Protein AF-A0A354X5I5-F1 (afdb_monomer)

Foldseek 3Di:
DPPPPPPDDPVCVVVVVVPDPVVVVVVVVVVVVVVVVVVPDDPLNVVLVCLCVQLVDDDDSVLQSVLCVVPVAGLLLQSVLRSCPVQDDPVLVVLVVVLLVVLQDDPPDDDPVNVVVNVVSVVSLLVCLVPGVQQCLALPHSSLPCLVRCVVVCVQPVVAQKDWQPDPSLVVSCVSSVHPDRSLVVLSSCCSSVVVFWDKDDGGPHPPPDPVLASTIMIGTPVLCVFFVVSVVLVVVVVVVVVCVVVVNFWDQCLVRCPPVVTGNDDDDVSSVSVVVVVQVCCCSRPQWHDDPNITGHDDPPDPDPPDD

Nearest PDB structures (foldseek):
  6kdv-assembly2_C  TM=2.046E-01  e=8.730E+00  Thermus thermophilus HB8

pLDDT: mean 76.18, std 17.32, range [27.2, 95.19]

Sequence (309 aa):
MAICRPGFSFLSLRKIGIESAKQLEGFKKEMVDEIHRINTLKNEEILLENVIIEYEYNGDETIIISFLHKNGYIPMFLLLENRLNSILSSKDRNILRQWFEMKGVYENNLPEVSIQKEYLTRKKVEKIEESVLRSFFDLDSPFFSHKQDWEYYNYLLCKTDIITPESISLKNCLLKERSHLWPVFAIHALAVIFHSQLTLFGGIESSLPPNRTWRSAYLIHRELSESFLFQQFKNEFLKDVKQIKRNSATEIDLSKYLFRPSLCKKAGKHFSERVLKILGFIVKYEFGYEVKEGRYVPILTTNEPASSN

Secondary structure (DSSP, 8-state):
-----TT--GGGHHHHTTS-HHHHHHHHHHHHHHHHHHHH--HHHHHHHHHHHHH---S-HHHHHHHHHHHSS--HHHHHHHHHHHHS-HHHHHHHHHHHHHHTS-GGG--HHHHHHHHHHHHHHHHHIIIIIHHHTSTT-GGGS-GGGGHHHHHHHTTSSEE-TT-HHHHHHHHHTT----HHHHHHHHHHHTTTTEEEESSS--SS---TT-SS-EEEEHHHHHHB-HHHHHHHHHHHHHHHHHHT---B-THHHHT-TTTBS---HHHHHHHHHHHHHHHHHHH-EEEETTEEEE-----PPP---

Radius of gyration: 26.15 Å; Cα contacts (8 Å, |Δi|>4): 285; chains: 1; bounding box: 80×42×77 Å

Solvent-accessible surface area (backbone atoms only — not comparable to full-atom values): 18122 Å² total; per-residue (Å²): 132,80,83,65,68,92,75,87,44,84,72,50,63,72,54,53,83,72,59,52,72,66,58,58,53,49,49,53,48,54,51,52,53,50,54,50,48,63,76,65,57,50,73,68,55,52,51,48,53,48,46,34,65,66,51,61,55,82,71,71,63,68,58,56,54,55,44,27,76,75,70,75,49,64,57,58,60,36,49,49,37,55,40,50,59,73,75,43,52,76,67,55,50,52,51,50,50,53,51,60,57,49,60,72,52,76,79,90,76,69,55,74,75,53,52,58,53,49,52,57,49,47,55,50,45,52,50,47,27,64,72,50,45,18,63,61,57,30,77,83,20,70,77,54,65,64,55,74,64,47,49,68,53,49,69,67,53,69,77,46,70,57,47,42,66,81,33,65,69,59,50,51,51,34,56,74,54,69,29,85,55,57,48,63,59,55,52,48,52,50,34,47,66,37,50,90,54,30,39,70,43,42,65,73,70,34,88,60,83,88,56,85,82,46,68,51,42,38,39,29,38,32,77,53,58,76,31,31,42,62,72,57,47,52,58,51,50,55,51,50,52,58,51,28,71,75,66,75,56,64,72,46,64,67,70,66,54,65,74,32,74,93,32,29,79,65,87,50,72,73,58,51,54,54,50,52,55,48,51,51,53,48,42,29,68,67,70,44,29,41,79,54,98,82,27,38,29,72,63,79,76,90,72,75,77,77,80,81,124

Mean predicted aligned error: 12.07 Å

Structure (mmCIF, N/CA/C/O backbone):
data_AF-A0A354X5I5-F1
#
_entry.id   AF-A0A354X5I5-F1
#
loop_
_atom_site.group_PDB
_atom_site.id
_atom_site.type_symbol
_atom_site.label_atom_id
_atom_site.label_alt_id
_atom_site.label_comp_id
_atom_site.label_asym_id
_atom_site.label_entity_id
_atom_site.label_seq_id
_atom_site.pdbx_PDB_ins_code
_atom_site.Cartn_x
_atom_site.Cartn_y
_atom_site.Cartn_z
_atom_site.occupancy
_atom_site.B_iso_or_equiv
_atom_site.auth_seq_id
_atom_site.auth_comp_id
_atom_site.auth_asym_id
_atom_site.auth_atom_id
_atom_site.pdbx_PDB_model_num
ATOM 1 N N . MET A 1 1 ? -7.415 -17.812 24.370 1.00 27.98 1 MET A N 1
ATOM 2 C CA . MET A 1 1 ? -7.568 -17.884 25.838 1.00 27.98 1 MET A CA 1
ATOM 3 C C . MET A 1 1 ? -8.131 -16.561 26.310 1.00 27.98 1 MET A C 1
ATOM 5 O O . MET A 1 1 ? -7.379 -15.623 26.535 1.00 27.98 1 MET A O 1
ATOM 9 N N . ALA A 1 2 ? -9.457 -16.483 26.416 1.00 28.11 2 ALA A N 1
ATOM 10 C CA . ALA A 1 2 ? -10.063 -15.555 27.351 1.00 28.11 2 ALA A CA 1
ATOM 11 C C . ALA A 1 2 ? -9.591 -15.995 28.737 1.00 28.11 2 ALA A C 1
ATOM 13 O O . ALA A 1 2 ? -9.761 -17.160 29.106 1.00 28.11 2 ALA A O 1
ATOM 14 N N . ILE A 1 3 ? -8.972 -15.091 29.488 1.00 28.80 3 ILE A N 1
ATOM 15 C CA . ILE A 1 3 ? -8.892 -15.257 30.933 1.00 28.80 3 ILE A CA 1
ATOM 16 C C . ILE A 1 3 ? -10.321 -15.007 31.417 1.00 28.80 3 ILE A C 1
ATOM 18 O O . ILE A 1 3 ? -10.694 -13.909 31.819 1.00 28.80 3 ILE A O 1
ATOM 22 N N . CYS A 1 4 ? -11.159 -16.037 31.286 1.00 34.44 4 CYS A N 1
ATOM 23 C CA . CYS A 1 4 ? -12.342 -16.184 32.105 1.00 34.44 4 CYS A CA 1
ATOM 24 C C . CYS A 1 4 ? -11.865 -15.976 33.541 1.00 34.44 4 CYS A C 1
ATOM 26 O O . CYS A 1 4 ? -10.925 -16.650 33.971 1.00 34.44 4 CYS A O 1
ATOM 28 N N . ARG A 1 5 ? -12.470 -15.029 34.267 1.00 36.66 5 ARG A N 1
ATOM 29 C CA . ARG A 1 5 ? -12.280 -14.927 35.717 1.00 36.66 5 ARG A CA 1
ATOM 30 C C . ARG A 1 5 ? -12.316 -16.352 36.295 1.00 36.66 5 ARG A C 1
ATOM 32 O O . ARG A 1 5 ? -13.305 -17.052 36.046 1.00 36.66 5 ARG A O 1
ATOM 39 N N . PRO A 1 6 ? -11.278 -16.815 37.014 1.00 37.81 6 PRO A N 1
ATOM 40 C CA . PRO A 1 6 ? -11.330 -18.119 37.650 1.00 37.81 6 PRO A CA 1
ATOM 41 C C 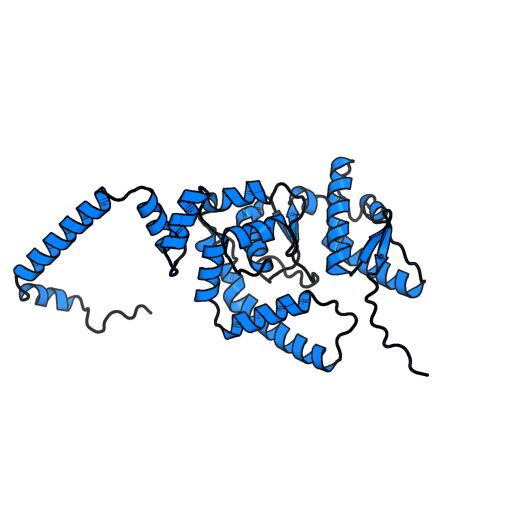. PRO A 1 6 ? -12.478 -18.078 38.660 1.00 37.81 6 PRO A C 1
ATOM 43 O O . PRO A 1 6 ? -12.422 -17.341 39.641 1.00 37.81 6 PRO A O 1
ATOM 46 N N . GLY A 1 7 ? -13.560 -18.802 38.364 1.00 43.19 7 GLY A N 1
ATOM 47 C CA . GLY A 1 7 ? -14.718 -18.910 39.253 1.00 43.19 7 GLY A CA 1
ATOM 48 C C . GLY A 1 7 ? -16.099 -18.770 38.613 1.00 43.19 7 GLY A C 1
ATOM 49 O O . GLY A 1 7 ? -17.080 -19.048 39.301 1.00 43.19 7 GLY A O 1
ATOM 50 N N . PHE A 1 8 ? -16.232 -18.399 37.332 1.00 45.47 8 PHE A N 1
ATOM 51 C CA . PHE A 1 8 ? -17.557 -18.429 36.698 1.00 45.47 8 PHE A CA 1
ATOM 52 C C . PHE A 1 8 ? -17.909 -19.859 36.259 1.00 45.47 8 PHE A C 1
ATOM 54 O O . PHE A 1 8 ? -17.477 -20.345 35.219 1.00 45.47 8 PHE A O 1
ATOM 61 N N . SER A 1 9 ? -18.666 -20.550 37.105 1.00 46.69 9 SER A N 1
ATOM 62 C CA . SER A 1 9 ? -19.275 -21.855 36.841 1.00 46.69 9 SER A CA 1
ATOM 63 C C . SER A 1 9 ? -20.779 -21.653 36.718 1.00 46.69 9 SER A C 1
ATOM 65 O O . SER A 1 9 ? -21.326 -20.875 37.480 1.00 46.69 9 SER A O 1
ATOM 67 N N . PHE A 1 10 ? -21.503 -22.383 35.867 1.00 44.12 10 PHE A N 1
ATOM 68 C CA . PHE A 1 10 ? -22.977 -22.351 35.913 1.00 44.12 10 PHE A CA 1
ATOM 69 C C . PHE A 1 10 ? -23.539 -22.760 37.298 1.00 44.12 10 PHE A C 1
ATOM 71 O O . PHE A 1 10 ? -24.677 -22.437 37.623 1.00 44.12 10 PHE A O 1
ATOM 78 N N . LEU A 1 11 ? -22.734 -23.391 38.168 1.00 44.19 11 LEU A N 1
ATOM 79 C CA . LEU A 1 11 ? -23.067 -23.612 39.582 1.00 44.19 11 LEU A CA 1
ATOM 80 C C . LEU A 1 11 ? -23.070 -22.320 40.429 1.00 44.19 11 LEU A C 1
ATOM 82 O O . LEU A 1 11 ? -23.670 -22.319 41.503 1.00 44.19 11 LEU A O 1
ATOM 86 N N . SER A 1 12 ? -22.458 -21.218 39.975 1.00 47.91 12 SER A N 1
ATOM 87 C CA . SER A 1 12 ? -22.530 -19.906 40.637 1.00 47.91 12 SER A CA 1
ATOM 88 C C . SER A 1 12 ? -23.887 -19.221 40.442 1.00 47.91 12 SER A C 1
ATOM 90 O O . SER A 1 12 ? -24.298 -18.476 41.326 1.00 47.91 12 SER A O 1
ATOM 92 N N . LEU A 1 13 ? -24.656 -19.560 39.395 1.00 47.12 13 LEU A N 1
ATOM 93 C CA . LEU A 1 13 ? -26.050 -19.109 39.225 1.00 47.12 13 LEU A CA 1
ATOM 94 C C . LEU A 1 13 ? -26.964 -19.587 40.364 1.00 47.12 13 LEU A C 1
ATOM 96 O O . LEU A 1 13 ? -27.893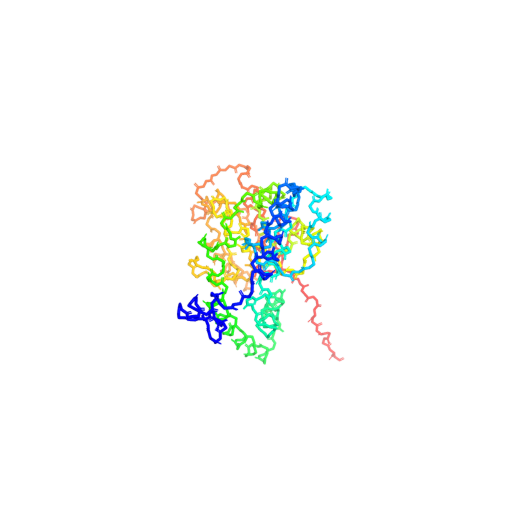 -18.880 40.741 1.00 47.12 13 LEU A O 1
ATOM 100 N N . ARG A 1 14 ? -26.669 -20.739 40.989 1.00 44.66 14 ARG A N 1
ATOM 101 C CA . ARG A 1 14 ? -27.388 -21.199 42.194 1.00 44.66 14 ARG A CA 1
ATOM 102 C C . ARG A 1 14 ? -27.093 -20.353 43.439 1.00 44.66 14 ARG A C 1
ATOM 104 O O . ARG A 1 14 ? -27.880 -20.402 44.378 1.00 44.66 14 ARG A O 1
ATOM 111 N N . LYS A 1 15 ? -25.998 -19.581 43.458 1.00 45.47 15 LYS A N 1
ATOM 112 C CA . LYS A 1 15 ? -25.648 -18.658 44.555 1.00 45.47 15 LYS A CA 1
ATOM 113 C C . LYS A 1 15 ? -26.153 -17.225 44.339 1.00 45.47 15 LYS A C 1
ATOM 115 O O . LYS A 1 15 ? -26.241 -16.487 45.311 1.00 45.47 15 LYS A O 1
ATOM 120 N N . ILE A 1 16 ? -26.569 -16.863 43.121 1.00 46.41 16 ILE A N 1
ATOM 121 C CA . ILE A 1 16 ? -27.182 -15.553 42.816 1.00 46.41 16 ILE A CA 1
ATOM 122 C C . ILE A 1 16 ? -28.519 -15.372 43.550 1.00 46.41 16 ILE A C 1
ATOM 124 O O . ILE A 1 16 ? -28.880 -14.258 43.903 1.00 46.41 16 ILE A O 1
ATOM 128 N N . GLY A 1 17 ? -29.211 -16.463 43.894 1.00 45.06 17 GLY A N 1
ATOM 129 C CA . GLY A 1 17 ? -30.419 -16.401 44.725 1.00 45.06 17 GLY A CA 1
ATOM 130 C C . GLY A 1 17 ? -30.198 -15.905 46.164 1.00 45.06 17 GLY A C 1
ATOM 131 O O . GLY A 1 17 ? -31.178 -15.701 46.874 1.00 45.06 17 GLY A O 1
ATOM 132 N N . ILE A 1 18 ? -28.945 -15.730 46.609 1.00 49.94 18 ILE A N 1
ATOM 133 C CA . ILE A 1 18 ? -28.592 -15.288 47.970 1.00 49.94 18 ILE A CA 1
ATOM 134 C C . ILE A 1 18 ? -28.021 -13.856 47.979 1.00 49.94 18 ILE A C 1
ATOM 136 O O . ILE A 1 18 ? -28.035 -13.204 49.023 1.00 49.94 18 ILE A O 1
ATOM 140 N N . GLU A 1 19 ? -27.587 -13.314 46.835 1.00 51.78 19 GLU A N 1
ATOM 141 C CA . GLU A 1 19 ? -27.127 -11.925 46.758 1.00 51.78 19 GLU A CA 1
ATOM 142 C C . GLU A 1 19 ? -28.289 -10.969 46.438 1.00 51.78 19 GLU A C 1
ATOM 144 O O . GLU A 1 19 ? -29.083 -11.153 45.522 1.00 51.78 19 GLU A O 1
ATOM 149 N N . SER A 1 20 ? -28.424 -9.982 47.323 1.00 63.94 20 SER A N 1
ATOM 150 C CA . SER A 1 20 ? -29.647 -9.249 47.661 1.00 63.94 20 SER A CA 1
ATOM 151 C C . SER A 1 20 ? -30.414 -8.625 46.489 1.00 63.94 20 SER A C 1
ATOM 153 O O . SER A 1 20 ? -29.817 -8.092 45.558 1.00 63.94 20 SER A O 1
ATOM 155 N N . ALA A 1 21 ? -31.741 -8.528 46.632 1.00 61.16 21 ALA A N 1
ATOM 156 C CA . ALA A 1 21 ? -32.637 -7.768 45.750 1.00 61.16 21 ALA A CA 1
ATOM 157 C C . ALA A 1 21 ? -32.114 -6.362 45.377 1.00 61.16 21 ALA A C 1
ATOM 159 O O . ALA A 1 21 ? -32.370 -5.891 44.277 1.00 61.16 21 ALA A O 1
ATOM 160 N N . LYS A 1 22 ? -31.311 -5.732 46.248 1.00 66.44 22 LYS A N 1
ATOM 161 C CA . LYS A 1 22 ? -30.643 -4.447 45.990 1.00 66.44 22 LYS A CA 1
ATOM 162 C C . LYS A 1 22 ? -29.628 -4.487 44.844 1.00 66.44 22 LYS A C 1
ATOM 164 O O . LYS A 1 22 ? -29.511 -3.507 44.122 1.00 66.44 22 LYS A O 1
ATOM 169 N N . GLN A 1 23 ? -28.894 -5.584 44.666 1.00 62.31 23 GLN A N 1
ATOM 170 C CA . GLN A 1 23 ? -27.970 -5.734 43.536 1.00 62.31 23 GLN A CA 1
ATOM 171 C C . GLN A 1 23 ? -28.733 -5.932 42.222 1.00 62.31 23 GLN A C 1
ATOM 173 O O . GLN A 1 23 ? -28.365 -5.354 41.207 1.00 62.31 23 GLN A O 1
ATOM 178 N N . LEU A 1 24 ? -29.839 -6.680 42.260 1.00 68.62 24 LEU A N 1
ATOM 179 C CA . LEU A 1 24 ? -30.757 -6.843 41.127 1.00 68.62 24 LEU A CA 1
ATOM 180 C C . LEU A 1 24 ? -31.436 -5.521 40.739 1.00 68.62 24 LEU A C 1
ATOM 182 O O . LEU A 1 24 ? -31.571 -5.212 39.558 1.00 68.62 24 LEU A O 1
ATOM 186 N N . GLU A 1 25 ? -31.834 -4.723 41.726 1.00 72.75 25 GLU A N 1
ATOM 187 C CA . GLU A 1 25 ? -32.420 -3.399 41.521 1.00 72.75 25 GLU A CA 1
ATOM 188 C C . GLU A 1 25 ? -31.387 -2.384 41.006 1.00 72.75 25 GLU A C 1
ATOM 190 O O . GLU A 1 25 ? -31.691 -1.610 40.099 1.00 72.75 25 GLU A O 1
ATOM 195 N N . GLY A 1 26 ? -30.147 -2.449 41.506 1.00 79.94 26 GLY A N 1
ATOM 196 C CA . GLY A 1 26 ? -29.013 -1.685 40.981 1.00 79.94 26 GLY A CA 1
ATOM 197 C C . GLY A 1 26 ? -28.714 -2.021 39.520 1.00 79.94 26 GLY A C 1
ATOM 198 O O . GLY A 1 26 ? -28.683 -1.124 38.684 1.00 79.94 26 GLY A O 1
ATOM 199 N N . PHE A 1 27 ? -28.617 -3.310 39.189 1.00 75.31 27 PHE A N 1
ATOM 200 C CA . PHE A 1 27 ? -28.403 -3.772 37.817 1.00 75.31 27 PHE A CA 1
ATOM 201 C C . PHE A 1 27 ? -29.546 -3.366 36.877 1.00 75.31 27 PHE A C 1
ATOM 203 O O . PHE A 1 27 ? -29.310 -2.910 35.761 1.00 75.31 27 PHE A O 1
ATOM 210 N N . LYS A 1 28 ? -30.805 -3.468 37.332 1.00 81.50 28 LYS A N 1
ATOM 211 C CA . LYS A 1 28 ? -31.964 -2.990 36.564 1.00 81.50 28 LYS A CA 1
ATOM 212 C C . LYS A 1 28 ? -31.839 -1.500 36.243 1.00 81.50 28 LYS A C 1
ATOM 214 O O . LYS A 1 28 ? -32.173 -1.098 35.132 1.00 81.50 28 LYS A O 1
ATOM 219 N N . LYS A 1 29 ? -31.385 -0.689 37.200 1.00 86.12 29 LYS A N 1
ATOM 220 C CA . LYS A 1 29 ? -31.195 0.748 36.998 1.00 86.12 29 LYS A CA 1
ATOM 221 C C . LYS A 1 29 ? -30.069 1.032 36.002 1.00 86.12 29 LYS A C 1
ATOM 223 O O . LYS A 1 29 ? -30.306 1.774 35.060 1.00 86.12 29 LYS A O 1
ATOM 228 N N . GLU A 1 30 ? -28.921 0.370 36.145 1.00 82.00 30 GLU A N 1
ATOM 229 C CA . GLU A 1 30 ? -27.812 0.467 35.183 1.00 82.00 30 GLU A CA 1
ATOM 230 C C . GLU A 1 30 ? -28.258 0.099 33.761 1.00 82.00 30 GLU A C 1
ATOM 232 O O . GLU A 1 30 ? -27.953 0.821 32.818 1.00 82.00 30 GLU A O 1
ATOM 237 N N . MET A 1 31 ? -29.053 -0.965 33.596 1.00 80.62 31 MET A N 1
ATOM 238 C CA . MET A 1 31 ? -29.600 -1.326 32.284 1.00 80.62 31 MET A CA 1
ATOM 239 C C . MET A 1 31 ? -30.552 -0.268 31.716 1.00 80.62 31 MET A C 1
ATOM 241 O O . MET A 1 31 ? -30.523 -0.016 30.516 1.00 80.62 31 MET A O 1
ATOM 245 N N . VAL A 1 32 ? -31.419 0.332 32.539 1.00 87.25 32 VAL A N 1
ATOM 246 C CA . VAL A 1 32 ? -32.338 1.391 32.085 1.00 87.25 32 VAL A CA 1
ATOM 247 C C . VAL A 1 32 ? -31.562 2.636 31.664 1.00 87.25 32 VAL A C 1
ATOM 249 O O . VAL A 1 32 ? -31.856 3.198 30.609 1.00 87.25 32 VAL A O 1
ATOM 252 N N . ASP A 1 33 ? -30.567 3.032 32.456 1.00 83.12 33 ASP A N 1
ATOM 253 C CA . ASP A 1 33 ? -29.710 4.181 32.167 1.00 83.12 33 ASP A CA 1
ATOM 254 C C . ASP A 1 33 ? -28.910 3.943 30.873 1.00 83.12 33 ASP A C 1
ATOM 256 O O . ASP A 1 33 ? -28.851 4.822 30.014 1.00 83.12 33 ASP A O 1
ATOM 260 N N . GLU A 1 34 ? -28.394 2.728 30.668 1.00 76.94 34 GLU A N 1
ATOM 261 C CA . GLU A 1 34 ? -27.656 2.357 29.457 1.00 76.94 34 GLU A CA 1
ATOM 262 C C . GLU A 1 34 ? -28.558 2.282 28.215 1.00 76.94 34 GLU A C 1
ATOM 264 O O . GLU A 1 34 ? -28.196 2.781 27.151 1.00 76.94 34 GLU A O 1
ATOM 269 N N . ILE A 1 35 ? -29.776 1.740 28.334 1.00 81.00 35 ILE A N 1
ATOM 270 C CA . ILE A 1 35 ? -30.767 1.757 27.243 1.00 81.00 35 ILE A CA 1
ATOM 271 C C . ILE A 1 35 ? -31.143 3.196 26.882 1.00 81.00 35 ILE A C 1
ATOM 273 O O . ILE A 1 35 ? -31.286 3.521 25.701 1.00 81.00 35 ILE A O 1
ATOM 277 N N . HIS A 1 36 ? -31.316 4.069 27.878 1.00 81.06 36 HIS A N 1
ATOM 278 C CA . HIS A 1 36 ? -31.585 5.479 27.624 1.00 81.06 36 HIS A CA 1
ATOM 279 C C . HIS A 1 36 ? -30.402 6.140 26.911 1.00 81.06 36 HIS A C 1
ATOM 281 O O . HIS A 1 36 ? -30.619 6.784 25.887 1.00 81.06 36 HIS A O 1
ATOM 287 N N . ARG A 1 37 ? -29.166 5.894 27.374 1.00 79.12 37 ARG A N 1
ATOM 288 C CA . ARG A 1 37 ? -27.933 6.359 26.723 1.00 79.12 37 ARG A CA 1
ATOM 289 C C . ARG A 1 37 ? -27.905 5.948 25.254 1.00 79.12 37 ARG A C 1
ATOM 291 O O . ARG A 1 37 ? -27.835 6.830 24.403 1.00 79.12 37 ARG A O 1
ATOM 298 N N . ILE A 1 38 ? -28.055 4.653 24.961 1.00 76.56 38 ILE A N 1
ATOM 299 C CA . ILE A 1 38 ? -28.046 4.097 23.597 1.00 76.56 38 ILE A CA 1
ATOM 300 C C . ILE A 1 38 ? -29.100 4.772 22.710 1.00 76.56 38 ILE A C 1
ATOM 302 O O . ILE A 1 38 ? -28.793 5.173 21.591 1.00 76.56 38 ILE A O 1
ATOM 306 N N . ASN A 1 39 ? -30.321 4.966 23.218 1.00 77.31 39 ASN A N 1
ATOM 307 C CA . ASN A 1 39 ? -31.400 5.625 22.471 1.00 77.31 39 ASN A CA 1
ATOM 308 C C . ASN A 1 39 ? -31.156 7.123 22.216 1.00 77.31 39 ASN A C 1
ATOM 310 O O . ASN A 1 39 ? -31.836 7.716 21.379 1.00 77.31 39 ASN A O 1
ATOM 314 N N . THR A 1 40 ? -30.227 7.739 22.945 1.00 80.06 40 THR A N 1
ATOM 315 C CA . THR A 1 40 ? -29.864 9.158 22.810 1.00 80.06 40 THR A CA 1
ATOM 316 C C . THR A 1 40 ? -28.528 9.387 22.106 1.00 80.06 40 THR A C 1
ATOM 318 O O . THR A 1 40 ? -28.160 10.547 21.908 1.00 80.06 40 THR A O 1
ATOM 321 N N . LEU A 1 41 ? -27.816 8.320 21.718 1.00 76.31 41 LEU A N 1
ATOM 322 C CA . LEU A 1 41 ? -26.533 8.436 21.027 1.00 76.31 41 LEU A CA 1
ATOM 323 C C . LEU A 1 41 ? -26.703 9.183 19.708 1.00 76.31 41 LEU A C 1
ATOM 325 O O . LEU A 1 41 ? -27.590 8.895 18.898 1.00 76.31 41 LEU A O 1
ATOM 329 N N . LYS A 1 42 ? -25.807 10.133 19.468 1.00 80.00 42 LYS A N 1
ATOM 330 C CA . LYS A 1 42 ? -25.701 10.794 18.171 1.00 80.00 42 LYS A CA 1
ATOM 331 C C . LYS A 1 42 ? -25.081 9.829 17.167 1.00 80.00 42 LYS A C 1
ATOM 333 O O . LYS A 1 42 ? -24.250 8.996 17.518 1.00 80.00 42 LYS A O 1
ATOM 338 N N . ASN A 1 43 ? -25.404 10.008 15.888 1.00 75.56 43 ASN A N 1
ATOM 339 C CA . ASN A 1 43 ? -24.810 9.222 14.799 1.00 75.56 43 ASN A CA 1
ATOM 340 C C . ASN A 1 43 ? -23.269 9.220 14.829 1.00 75.56 43 ASN A C 1
ATOM 342 O O . ASN A 1 43 ? -22.648 8.241 14.438 1.00 75.56 43 ASN A O 1
ATOM 346 N N . GLU A 1 44 ? -22.658 10.305 15.304 1.00 70.94 44 GLU A N 1
ATOM 347 C CA . GLU A 1 44 ? -21.203 10.457 15.437 1.00 70.94 44 GLU A CA 1
ATOM 348 C C . GLU A 1 44 ? -20.621 9.568 16.546 1.00 70.94 44 GLU A C 1
ATOM 350 O O . GLU A 1 44 ? -19.549 8.997 16.373 1.00 70.94 44 GLU A O 1
ATOM 355 N N . GLU A 1 45 ? -21.343 9.409 17.657 1.00 73.81 45 GLU A N 1
ATOM 356 C CA . GLU A 1 45 ? -20.957 8.523 18.760 1.00 73.81 45 GLU A CA 1
ATOM 357 C C . GLU A 1 45 ? -21.146 7.058 18.357 1.00 73.81 45 GLU A C 1
ATOM 359 O O . GLU A 1 45 ? -20.283 6.233 18.630 1.00 73.81 45 GLU A O 1
ATOM 364 N N . ILE A 1 46 ? -22.215 6.748 17.615 1.00 78.56 46 ILE A N 1
ATOM 365 C CA . ILE A 1 46 ? -22.419 5.421 17.013 1.00 78.56 46 ILE A CA 1
ATOM 366 C C . ILE A 1 46 ? -21.283 5.096 16.035 1.00 78.56 46 ILE A C 1
ATOM 368 O O . ILE A 1 46 ? -20.760 3.985 16.037 1.00 78.56 46 ILE A O 1
ATOM 372 N N . LEU A 1 47 ? -20.870 6.064 15.211 1.00 77.50 47 LEU A N 1
ATOM 373 C CA . LEU A 1 47 ? -19.772 5.864 14.271 1.00 77.50 47 LEU A CA 1
ATOM 374 C C . LEU A 1 47 ? -18.431 5.669 14.990 1.00 77.50 47 LEU A C 1
ATOM 376 O O . LEU A 1 47 ? -17.636 4.837 14.562 1.00 77.50 47 LEU A O 1
ATOM 380 N N . LEU A 1 48 ? -18.184 6.385 16.090 1.00 80.12 48 LEU A N 1
ATOM 381 C CA . LEU A 1 48 ? -16.999 6.163 16.919 1.00 80.12 48 LEU A CA 1
ATOM 382 C C . LEU A 1 48 ? -17.002 4.766 17.558 1.00 80.12 48 LEU A C 1
ATOM 384 O O . LEU A 1 48 ? -15.984 4.081 17.498 1.00 80.12 48 LEU A O 1
ATOM 388 N N . GLU A 1 49 ? -18.124 4.337 18.136 1.00 77.88 49 GLU A N 1
ATOM 389 C CA . GLU A 1 49 ? -18.271 2.994 18.718 1.00 77.88 49 GLU A CA 1
ATOM 390 C C . GLU A 1 49 ? -17.999 1.913 17.661 1.00 77.88 49 GLU A C 1
ATOM 392 O O . GLU A 1 49 ? -17.233 0.981 17.907 1.00 77.88 49 GLU A O 1
ATOM 397 N N . ASN A 1 50 ? -18.519 2.087 16.440 1.00 81.62 50 ASN A N 1
ATOM 398 C CA . ASN A 1 50 ? -18.199 1.200 15.320 1.00 81.62 50 ASN A CA 1
ATOM 399 C C . ASN A 1 50 ? -16.700 1.215 15.001 1.00 81.62 50 ASN A C 1
ATOM 401 O O . ASN A 1 50 ? -16.111 0.153 14.844 1.00 81.62 50 ASN A O 1
ATOM 405 N N . VAL A 1 51 ? -16.047 2.382 14.979 1.00 84.19 51 VAL A N 1
ATOM 406 C CA . VAL A 1 51 ? -14.597 2.467 14.741 1.00 84.19 51 VAL A CA 1
ATOM 407 C C . VAL A 1 51 ? -13.795 1.715 15.811 1.00 84.19 51 VAL A C 1
ATOM 409 O O . VAL A 1 51 ? -12.838 1.011 15.483 1.00 84.19 51 VAL A O 1
ATOM 412 N N . ILE A 1 52 ? -14.175 1.844 17.084 1.00 82.75 52 ILE A N 1
ATOM 413 C CA . ILE A 1 52 ? -13.520 1.156 18.204 1.00 82.75 52 ILE A CA 1
ATOM 414 C C . ILE A 1 52 ? -13.686 -0.358 18.071 1.00 82.75 52 ILE A C 1
ATOM 416 O O . ILE A 1 52 ? -12.711 -1.095 18.214 1.00 82.75 52 ILE A O 1
ATOM 420 N N . ILE A 1 53 ? -14.900 -0.821 17.773 1.00 82.81 53 ILE A N 1
ATOM 421 C CA . ILE A 1 53 ? -15.225 -2.247 17.695 1.00 82.81 53 ILE A CA 1
ATOM 422 C C . ILE A 1 53 ? -14.628 -2.886 16.435 1.00 82.81 53 ILE A C 1
ATOM 424 O O . ILE A 1 53 ? -13.955 -3.911 16.531 1.00 82.81 53 ILE A O 1
ATOM 428 N N . GLU A 1 54 ? -14.858 -2.298 15.262 1.00 85.19 54 GLU A N 1
ATOM 429 C CA . GLU A 1 54 ? -14.508 -2.885 13.960 1.00 85.19 54 GLU A CA 1
ATOM 430 C C . GLU A 1 54 ? -13.000 -2.842 13.688 1.00 85.19 54 GLU A C 1
ATOM 432 O O . GLU A 1 54 ? -12.440 -3.787 13.127 1.00 85.19 54 GLU A O 1
ATOM 437 N N . TYR A 1 55 ? -12.317 -1.778 14.123 1.00 87.19 55 TYR A N 1
ATOM 438 C CA . TYR A 1 55 ? -10.880 -1.605 13.886 1.00 87.19 55 TYR A CA 1
ATOM 439 C C . TYR A 1 55 ? -10.015 -1.849 15.124 1.00 87.19 55 TYR A C 1
ATOM 441 O O . TYR A 1 55 ? -8.791 -1.705 15.048 1.00 87.19 55 TYR A O 1
ATOM 449 N N . GLU A 1 56 ? -10.628 -2.248 16.244 1.00 86.06 56 GLU A N 1
ATOM 450 C CA . GLU A 1 56 ? -9.973 -2.447 17.543 1.00 86.06 56 GLU A CA 1
ATOM 451 C C . GLU A 1 56 ? -9.135 -1.224 17.965 1.00 86.06 56 GLU A C 1
ATOM 453 O O . GLU A 1 56 ? -8.014 -1.353 18.469 1.00 86.06 56 GLU A O 1
ATOM 458 N N . TYR A 1 57 ? -9.663 -0.020 17.713 1.00 87.12 57 TYR A N 1
ATOM 459 C CA . TYR A 1 57 ? -8.966 1.226 18.016 1.00 87.12 57 TYR A CA 1
ATOM 460 C C . TYR A 1 57 ? -8.873 1.440 19.528 1.00 87.12 57 TYR A C 1
ATOM 462 O O . TYR A 1 57 ? -9.877 1.444 20.232 1.00 87.12 57 TYR A O 1
ATOM 470 N N . ASN A 1 58 ? -7.654 1.653 20.024 1.00 84.06 58 ASN A N 1
ATOM 471 C CA . ASN A 1 58 ? -7.378 1.870 21.451 1.00 84.06 58 ASN A CA 1
ATOM 472 C C . ASN A 1 58 ? -6.636 3.187 21.738 1.00 84.06 58 ASN A C 1
ATOM 474 O O . ASN A 1 58 ? -6.013 3.339 22.791 1.00 84.06 58 ASN A O 1
ATOM 478 N N . GLY A 1 59 ? -6.632 4.101 20.766 1.00 84.06 59 GLY A N 1
ATOM 479 C CA . GLY A 1 59 ? -6.021 5.420 20.896 1.00 84.06 59 GLY A CA 1
ATOM 480 C C . GLY A 1 59 ?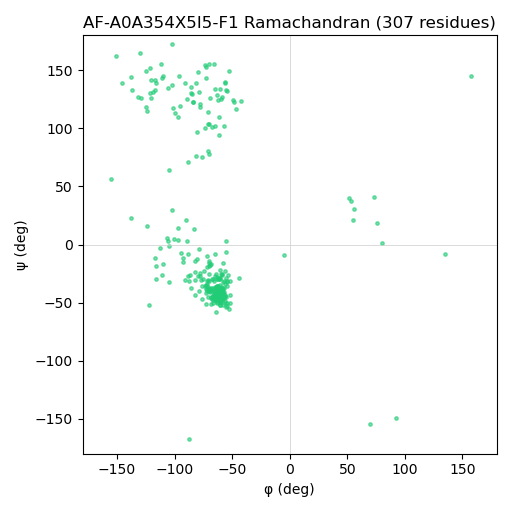 -6.974 6.459 21.485 1.00 84.06 59 GLY A C 1
ATOM 481 O O . GLY A 1 59 ? -8.046 6.145 21.989 1.00 84.06 59 GLY A O 1
ATOM 482 N N . ASP A 1 60 ? -6.581 7.728 21.392 1.00 85.81 60 ASP A N 1
ATOM 483 C CA . ASP A 1 60 ? -7.423 8.848 21.813 1.00 85.81 60 ASP A CA 1
ATOM 484 C C . ASP A 1 60 ? -8.600 9.030 20.838 1.00 85.81 60 ASP A C 1
ATOM 486 O O . ASP A 1 60 ? -8.417 9.359 19.661 1.00 85.81 60 ASP A O 1
ATOM 490 N N . GLU A 1 61 ? -9.813 8.789 21.328 1.00 84.88 61 GLU A N 1
ATOM 491 C CA . GLU A 1 61 ? -11.076 8.892 20.590 1.00 84.88 61 GLU A CA 1
ATOM 492 C C . GLU A 1 61 ? -11.365 10.320 20.110 1.00 84.88 61 GLU A C 1
ATOM 494 O O . GLU A 1 61 ? -11.949 10.524 19.040 1.00 84.88 61 GLU A O 1
ATOM 499 N N . THR A 1 62 ? -10.890 11.333 20.845 1.00 85.25 62 THR A N 1
ATOM 500 C CA . THR A 1 62 ? -11.108 12.741 20.488 1.00 85.25 62 THR A CA 1
ATOM 501 C C . THR A 1 62 ? -10.417 13.104 19.173 1.00 85.25 62 THR A C 1
ATOM 503 O O . THR A 1 62 ? -10.894 13.969 18.430 1.00 85.25 62 THR A O 1
ATOM 506 N N . ILE A 1 63 ? -9.330 12.404 18.826 1.00 87.69 63 ILE A N 1
ATOM 507 C CA . ILE A 1 63 ? -8.636 12.561 17.545 1.00 87.69 63 ILE A CA 1
ATOM 508 C C . ILE A 1 63 ? -9.531 12.087 16.398 1.00 87.69 63 ILE A C 1
ATOM 510 O O . ILE A 1 63 ? -9.648 12.794 15.398 1.00 87.69 63 ILE A O 1
ATOM 514 N N . ILE A 1 64 ? -10.197 10.940 16.549 1.00 88.56 64 ILE A N 1
ATOM 515 C CA . ILE A 1 64 ? -11.083 10.381 15.520 1.00 88.56 64 ILE A CA 1
ATOM 516 C C . ILE A 1 64 ? -12.302 11.281 15.324 1.00 88.56 64 ILE A C 1
ATOM 518 O O . ILE A 1 64 ? -12.568 11.698 14.197 1.00 88.56 64 ILE A O 1
ATOM 522 N N . ILE A 1 65 ? -12.985 11.654 16.412 1.00 84.31 65 ILE A N 1
ATOM 523 C CA . ILE A 1 65 ? -14.160 12.538 16.362 1.00 84.31 65 ILE A CA 1
ATOM 524 C C . ILE A 1 65 ? -13.796 13.877 15.711 1.00 84.31 65 ILE A C 1
ATOM 526 O O . ILE A 1 65 ? -14.438 14.310 14.751 1.00 84.31 65 ILE A O 1
ATOM 530 N N . SER A 1 66 ? -12.738 14.539 16.192 1.00 88.62 66 SER A N 1
ATOM 531 C CA . SER A 1 66 ? -12.338 15.848 15.661 1.00 88.62 66 SER A CA 1
ATOM 532 C C . SER A 1 66 ? -11.918 15.778 14.192 1.00 88.62 66 SER A C 1
ATOM 534 O O . SER A 1 66 ? -12.208 16.697 13.418 1.00 88.62 66 SER A O 1
ATOM 536 N N . PHE A 1 67 ? -11.273 14.684 13.780 1.00 91.44 67 PHE A N 1
ATOM 537 C CA . PHE A 1 67 ? -10.922 14.456 12.388 1.00 91.44 67 PHE A CA 1
ATOM 538 C C . PHE A 1 67 ? -12.163 14.255 11.517 1.00 91.44 67 PHE A C 1
ATOM 540 O O . PHE A 1 67 ? -12.265 14.898 10.468 1.00 91.44 67 PHE A O 1
ATOM 547 N N . LEU A 1 68 ? -13.097 13.411 11.959 1.00 87.25 68 LEU A N 1
ATOM 548 C CA . LEU A 1 68 ? -14.335 13.108 11.250 1.00 87.25 68 LEU A CA 1
ATOM 549 C C . LEU A 1 68 ? -15.169 14.375 11.040 1.00 87.25 68 LEU A C 1
ATOM 551 O O . LEU A 1 68 ? -15.529 14.671 9.904 1.00 87.25 68 LEU A O 1
ATOM 555 N N . HIS A 1 69 ? -15.390 15.181 12.084 1.00 85.94 69 HIS A N 1
ATOM 556 C CA . HIS A 1 69 ? -16.127 16.446 11.961 1.00 85.94 69 HIS A CA 1
ATOM 557 C C . HIS A 1 69 ? -15.476 17.416 10.976 1.00 85.94 69 HIS A C 1
ATOM 559 O O . HIS A 1 69 ? -16.160 18.109 10.225 1.00 85.94 69 HIS A O 1
ATOM 565 N N . LYS A 1 70 ? -14.142 17.495 10.986 1.00 90.69 70 LYS A N 1
ATOM 566 C CA . LYS A 1 70 ? -13.411 18.441 10.143 1.00 90.69 70 LYS A CA 1
ATOM 567 C C . LYS A 1 70 ? -13.348 18.001 8.681 1.00 90.69 70 LYS A C 1
ATOM 569 O O . LYS A 1 70 ? -13.314 18.853 7.796 1.00 90.69 70 LYS A O 1
ATOM 574 N N . ASN A 1 71 ? -13.242 16.699 8.429 1.00 89.56 71 ASN A N 1
ATOM 575 C CA . ASN A 1 71 ? -12.872 16.177 7.114 1.00 89.56 71 ASN A CA 1
ATOM 576 C C . ASN A 1 71 ? -13.966 15.348 6.436 1.00 89.56 71 ASN A C 1
ATOM 578 O O . ASN A 1 71 ? -13.894 15.178 5.221 1.00 89.56 71 ASN A O 1
ATOM 582 N N . GLY A 1 72 ? -14.954 14.858 7.185 1.00 86.94 72 GLY A N 1
ATOM 583 C CA . GLY A 1 72 ? -16.089 14.094 6.669 1.00 86.94 72 GLY A CA 1
ATOM 584 C C . GLY A 1 72 ? -15.780 12.643 6.287 1.00 86.94 72 GLY A C 1
ATOM 585 O O . GLY A 1 72 ? -16.535 12.070 5.511 1.00 86.94 72 GLY A O 1
ATOM 586 N N . TYR A 1 73 ? -14.680 12.058 6.773 1.00 89.62 73 TYR A N 1
ATOM 587 C CA . TYR A 1 73 ? -14.336 10.644 6.557 1.00 89.62 73 TYR A CA 1
ATOM 588 C C . TYR A 1 73 ? -13.502 10.074 7.714 1.00 89.62 73 TYR A C 1
ATOM 590 O O . TYR A 1 73 ? -12.919 10.830 8.498 1.00 89.62 73 TYR A O 1
ATOM 598 N N . ILE A 1 74 ? -13.443 8.742 7.801 1.00 90.88 74 ILE A N 1
ATOM 599 C CA . ILE A 1 74 ? -12.713 7.998 8.836 1.00 90.88 74 ILE A CA 1
ATOM 600 C C . ILE A 1 74 ? -11.208 7.966 8.497 1.00 90.88 74 ILE A C 1
ATOM 602 O O . ILE A 1 74 ? -10.855 7.642 7.363 1.00 90.88 74 ILE A O 1
ATOM 606 N N . PRO A 1 75 ? -10.297 8.291 9.437 1.00 93.75 75 PRO A N 1
ATOM 607 C CA . PRO A 1 75 ? -8.854 8.318 9.183 1.00 93.75 75 PRO A CA 1
ATOM 608 C C . PRO A 1 75 ? -8.257 6.897 9.145 1.00 93.75 75 PRO A C 1
ATOM 610 O O . PRO A 1 75 ? -7.610 6.440 10.090 1.00 93.75 75 PRO A O 1
ATOM 613 N N . MET A 1 76 ? -8.489 6.173 8.050 1.00 94.75 76 MET A N 1
ATOM 614 C CA . MET A 1 76 ? -8.138 4.757 7.919 1.00 94.75 76 MET A CA 1
ATOM 615 C C . MET A 1 76 ? -6.638 4.466 8.027 1.00 94.75 76 MET A C 1
ATOM 617 O O . MET A 1 76 ? -6.271 3.392 8.507 1.00 94.75 76 MET A O 1
ATOM 621 N N . PHE A 1 77 ? -5.747 5.387 7.638 1.00 95.19 77 PHE A N 1
ATOM 622 C CA . PHE A 1 77 ? -4.308 5.167 7.814 1.00 95.19 77 PHE A CA 1
ATOM 623 C C . PHE A 1 77 ? -3.883 5.291 9.276 1.00 95.19 77 PHE A C 1
ATOM 625 O O . PHE A 1 77 ? -3.022 4.528 9.717 1.00 95.19 77 PHE A O 1
ATOM 632 N N . LEU A 1 78 ? -4.512 6.187 10.043 1.00 94.75 78 LEU A N 1
ATOM 633 C CA . LEU A 1 78 ? -4.300 6.263 11.490 1.00 94.75 78 LEU A CA 1
ATOM 634 C C . LEU A 1 78 ? -4.788 4.986 12.192 1.00 94.75 78 LEU A C 1
ATOM 636 O O . LEU A 1 78 ? -4.082 4.437 13.040 1.00 94.75 78 LEU A O 1
ATOM 640 N N . LEU A 1 79 ? -5.968 4.485 11.816 1.00 94.69 79 LEU A N 1
ATOM 641 C CA . LEU A 1 79 ? -6.505 3.233 12.362 1.00 94.69 79 LEU A CA 1
ATOM 642 C C . LEU A 1 79 ? -5.611 2.037 12.010 1.00 94.69 79 LEU A C 1
ATOM 644 O O . LEU A 1 79 ? -5.309 1.205 12.865 1.00 94.69 79 LEU A O 1
ATOM 648 N N . LEU A 1 80 ? -5.107 1.997 10.777 1.00 94.31 80 LEU A N 1
ATOM 649 C CA . LEU A 1 80 ? -4.166 0.980 10.315 1.00 94.31 80 LEU A CA 1
ATOM 650 C C . LEU A 1 80 ? -2.855 1.014 11.105 1.00 94.31 80 LEU A C 1
ATOM 652 O O . LEU A 1 80 ? -2.342 -0.031 11.498 1.00 94.31 80 LEU A O 1
ATOM 656 N N . GLU A 1 81 ? -2.313 2.202 11.364 1.00 93.25 81 GLU A N 1
ATOM 657 C CA . GLU A 1 81 ? -1.127 2.367 12.202 1.00 93.25 81 GLU A CA 1
ATOM 658 C C . GLU A 1 81 ? -1.359 1.850 13.623 1.00 93.25 81 GLU A C 1
ATOM 660 O O . GLU A 1 81 ? -0.535 1.096 14.144 1.00 93.25 81 GLU A O 1
ATOM 665 N N . ASN A 1 82 ? -2.484 2.218 14.242 1.00 92.44 82 ASN A N 1
ATOM 666 C CA . ASN A 1 82 ? -2.845 1.751 15.577 1.00 92.44 82 ASN A CA 1
ATOM 667 C C . ASN A 1 82 ? -2.944 0.216 15.618 1.00 92.44 82 ASN A C 1
ATOM 669 O O . ASN A 1 82 ? -2.359 -0.427 16.495 1.00 92.44 82 ASN A O 1
ATOM 673 N N . ARG A 1 83 ? -3.578 -0.380 14.603 1.00 91.44 83 ARG A N 1
ATOM 674 C CA . ARG A 1 83 ? -3.707 -1.831 14.480 1.00 91.44 83 ARG A CA 1
ATOM 675 C C . ARG A 1 83 ? -2.363 -2.529 14.274 1.00 91.44 83 ARG A C 1
ATOM 677 O O . ARG A 1 83 ? -2.064 -3.508 14.951 1.00 91.44 83 ARG A O 1
ATOM 684 N N . LEU A 1 84 ? -1.504 -2.009 13.402 1.00 90.19 84 LEU A N 1
ATOM 685 C CA . LEU A 1 84 ? -0.153 -2.547 13.213 1.00 90.19 84 LEU A CA 1
ATOM 686 C C . LEU A 1 84 ? 0.690 -2.427 14.492 1.00 90.19 84 LEU A C 1
ATOM 688 O O . LEU A 1 84 ? 1.475 -3.323 14.809 1.00 90.19 84 LEU A O 1
ATOM 692 N N . ASN A 1 85 ? 0.504 -1.353 15.262 1.00 90.06 85 ASN A N 1
ATOM 693 C CA . ASN A 1 85 ? 1.187 -1.147 16.536 1.00 90.06 85 ASN A CA 1
ATOM 694 C C . ASN A 1 85 ? 0.716 -2.098 17.649 1.00 90.06 85 ASN A C 1
ATOM 696 O O . ASN A 1 85 ? 1.502 -2.367 18.563 1.00 90.06 85 ASN A O 1
ATOM 700 N N . SER A 1 86 ? -0.514 -2.615 17.585 1.00 88.50 86 SER A N 1
ATOM 701 C CA . SER A 1 86 ? -1.004 -3.607 18.549 1.00 88.50 86 SER A CA 1
ATOM 702 C C . SER A 1 86 ? -0.560 -5.034 18.216 1.00 88.50 86 SER A C 1
ATOM 704 O O . SER A 1 86 ? -0.316 -5.813 19.136 1.00 88.50 86 SER A O 1
ATOM 706 N N . ILE A 1 87 ? -0.378 -5.371 16.932 1.00 89.38 87 ILE A N 1
ATOM 707 C CA . ILE A 1 87 ? 0.029 -6.727 16.517 1.00 89.38 87 ILE A CA 1
ATOM 708 C C . ILE A 1 87 ? 1.551 -6.914 16.405 1.00 89.38 87 ILE A C 1
ATOM 710 O O . ILE A 1 87 ? 2.051 -8.017 16.621 1.00 89.38 87 ILE A O 1
ATOM 714 N N . LEU A 1 88 ? 2.310 -5.864 16.070 1.00 88.06 88 LEU A N 1
ATOM 715 C CA . LEU A 1 88 ? 3.771 -5.935 15.972 1.00 88.06 88 LEU A CA 1
ATOM 716 C C . LEU A 1 88 ? 4.420 -5.573 17.303 1.00 88.06 88 LEU A C 1
ATOM 718 O O . LEU A 1 88 ? 4.063 -4.577 17.926 1.00 88.06 88 LEU A O 1
ATOM 722 N N . SER A 1 89 ? 5.465 -6.299 17.702 1.00 88.19 89 SER A N 1
ATOM 723 C CA . SER A 1 89 ? 6.280 -5.873 18.841 1.00 88.19 89 SER A CA 1
ATOM 724 C C . SER A 1 89 ? 7.102 -4.621 18.499 1.00 88.19 89 SER A C 1
ATOM 726 O O . SER A 1 89 ? 7.470 -4.390 17.344 1.00 88.19 89 SER A O 1
ATOM 728 N N . SER A 1 90 ? 7.492 -3.830 19.507 1.00 84.88 90 SER A N 1
ATOM 729 C CA . SER A 1 90 ? 8.396 -2.680 19.310 1.00 84.88 90 SER A CA 1
ATOM 730 C C . SER A 1 90 ? 9.709 -3.066 18.616 1.00 84.88 90 SER A C 1
ATOM 732 O O . SER A 1 90 ? 10.280 -2.275 17.866 1.00 84.88 90 SER A O 1
ATOM 734 N N . LYS A 1 91 ? 10.193 -4.294 18.847 1.00 83.94 91 LYS A N 1
ATOM 735 C CA . LYS A 1 91 ? 11.403 -4.824 18.213 1.00 83.94 91 LYS A CA 1
ATOM 736 C C . LYS A 1 91 ? 11.180 -5.103 16.729 1.00 83.94 91 LYS A C 1
ATOM 738 O O . LYS A 1 91 ? 12.018 -4.707 15.922 1.00 83.94 91 LYS A O 1
ATOM 743 N N . ASP A 1 92 ? 10.065 -5.735 16.379 1.00 85.44 92 ASP A N 1
ATOM 744 C CA . ASP A 1 92 ? 9.731 -6.050 14.987 1.00 85.44 92 ASP A CA 1
ATOM 745 C C . ASP A 1 92 ? 9.495 -4.774 14.184 1.00 85.44 92 ASP A C 1
ATOM 747 O O . ASP A 1 92 ? 10.027 -4.635 13.086 1.00 85.44 92 ASP A O 1
ATOM 751 N N . ARG A 1 93 ? 8.823 -3.779 14.778 1.00 82.62 93 ARG A N 1
ATOM 752 C CA . ARG A 1 93 ? 8.704 -2.440 14.187 1.00 82.62 93 ARG A CA 1
ATOM 753 C C . ARG A 1 93 ? 10.070 -1.821 13.903 1.00 82.62 93 ARG A C 1
ATOM 755 O O . ARG A 1 93 ? 10.310 -1.361 12.796 1.00 82.62 93 ARG A O 1
ATOM 762 N N . ASN A 1 94 ? 11.000 -1.845 14.857 1.00 79.06 94 ASN A N 1
ATOM 763 C CA . ASN A 1 94 ? 12.340 -1.294 14.628 1.00 79.06 94 ASN A CA 1
ATOM 764 C C . ASN A 1 94 ? 13.103 -2.025 13.508 1.00 79.06 94 ASN A C 1
ATOM 766 O O . ASN A 1 94 ? 13.807 -1.373 12.740 1.00 79.06 94 ASN A O 1
ATOM 770 N N . ILE A 1 95 ? 12.955 -3.350 13.402 1.00 80.25 95 ILE A N 1
ATOM 771 C CA . ILE A 1 95 ? 13.553 -4.152 12.322 1.00 80.25 95 ILE A CA 1
ATOM 772 C C . ILE A 1 95 ? 12.962 -3.753 10.965 1.00 80.25 95 ILE A C 1
ATOM 774 O O . ILE A 1 95 ? 13.709 -3.497 10.023 1.00 80.25 95 ILE A O 1
ATOM 778 N N . LEU A 1 96 ? 11.635 -3.659 10.877 1.00 78.56 96 LEU A N 1
ATOM 779 C CA . LEU A 1 96 ? 10.932 -3.252 9.661 1.00 78.56 96 LEU A CA 1
ATOM 780 C C . LEU A 1 96 ? 11.296 -1.820 9.253 1.00 78.56 96 LEU A C 1
ATOM 782 O O . LEU A 1 96 ? 11.568 -1.573 8.081 1.00 78.56 96 LEU A O 1
ATOM 786 N N . ARG A 1 97 ? 11.392 -0.896 10.216 1.00 75.50 97 ARG A N 1
ATOM 787 C CA . ARG A 1 97 ? 11.844 0.479 9.972 1.00 75.50 97 ARG A CA 1
ATOM 788 C C . ARG A 1 97 ? 13.216 0.500 9.309 1.00 75.50 97 ARG A C 1
ATOM 790 O O . ARG A 1 97 ? 13.364 1.077 8.240 1.00 75.50 97 ARG A O 1
ATOM 797 N N . GLN A 1 98 ? 14.190 -0.176 9.922 1.00 71.56 98 GLN A N 1
ATOM 798 C CA . GLN A 1 98 ? 15.554 -0.253 9.395 1.00 71.56 98 GLN A CA 1
ATOM 799 C C . GLN A 1 98 ? 15.573 -0.850 7.989 1.00 71.56 98 GLN A C 1
ATOM 801 O O . GLN A 1 98 ? 1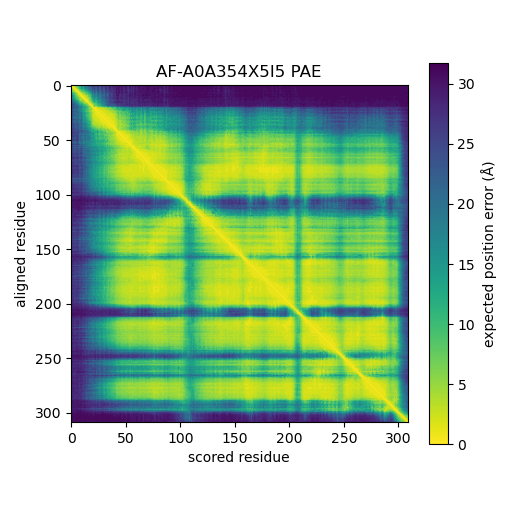6.270 -0.344 7.119 1.00 71.56 98 GLN A O 1
ATOM 806 N N . TRP A 1 99 ? 14.787 -1.898 7.744 1.00 73.62 99 TRP A N 1
ATOM 807 C CA . TRP A 1 99 ? 14.694 -2.524 6.429 1.00 73.62 99 TRP A CA 1
ATOM 808 C C . TRP A 1 99 ? 14.167 -1.578 5.348 1.00 73.62 99 TRP A C 1
ATOM 810 O O . TRP A 1 99 ? 14.772 -1.467 4.282 1.00 73.62 99 TRP A O 1
ATOM 820 N N . PHE A 1 100 ? 13.063 -0.877 5.614 1.00 68.81 100 PHE A N 1
ATOM 821 C CA . PHE A 1 100 ? 12.480 0.043 4.637 1.00 68.81 100 PHE A CA 1
ATOM 822 C C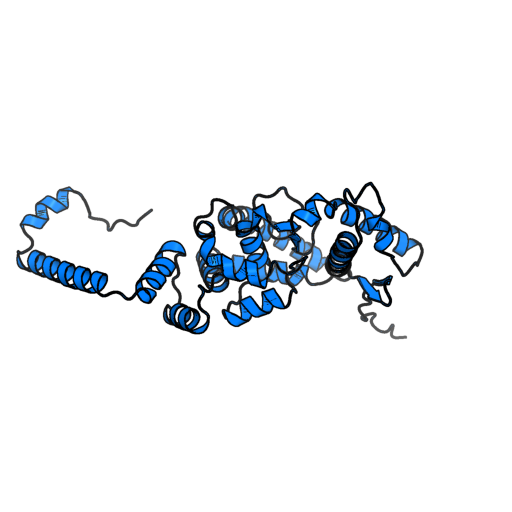 . PHE A 1 100 ? 13.319 1.313 4.447 1.00 68.81 100 PHE A C 1
ATOM 824 O O . PHE A 1 100 ? 13.382 1.824 3.332 1.00 68.81 100 PHE A O 1
ATOM 831 N N . GLU A 1 101 ? 14.019 1.779 5.485 1.00 65.75 101 GLU A N 1
ATOM 832 C CA . GLU A 1 101 ? 15.018 2.850 5.371 1.00 65.75 101 GLU A CA 1
ATOM 833 C C . GLU A 1 101 ? 16.221 2.404 4.522 1.00 65.75 101 GLU A C 1
ATOM 835 O O . GLU A 1 101 ? 16.644 3.134 3.627 1.00 65.75 101 GLU A O 1
ATOM 840 N N . MET A 1 102 ? 16.734 1.185 4.738 1.00 60.72 102 MET A N 1
ATOM 841 C CA . MET A 1 102 ? 17.854 0.621 3.972 1.00 60.72 102 MET A CA 1
ATOM 842 C C . MET A 1 102 ? 17.504 0.393 2.501 1.00 60.72 102 MET A C 1
ATOM 844 O O . MET A 1 102 ? 18.310 0.721 1.636 1.00 60.72 102 MET A O 1
ATOM 848 N N . LYS A 1 103 ? 16.293 -0.090 2.191 1.00 57.69 103 LYS A N 1
ATOM 849 C CA . LYS A 1 103 ? 15.821 -0.252 0.804 1.00 57.69 103 LYS A CA 1
ATOM 850 C C . LYS A 1 103 ? 15.774 1.063 0.012 1.00 57.69 103 LYS A C 1
ATOM 852 O O . LYS A 1 103 ? 15.812 1.022 -1.215 1.00 57.69 103 LYS A O 1
ATOM 857 N N . GLY A 1 104 ? 15.702 2.211 0.691 1.00 46.72 104 GLY A N 1
ATOM 858 C CA . GLY A 1 104 ? 15.775 3.537 0.070 1.00 46.72 104 GLY A CA 1
ATOM 859 C C . GLY A 1 104 ? 17.197 4.011 -0.257 1.00 46.72 104 GLY A C 1
ATOM 860 O O . GLY A 1 104 ? 17.355 4.989 -0.988 1.00 46.72 104 GLY A O 1
ATOM 861 N N . VAL A 1 105 ? 18.236 3.342 0.256 1.00 43.88 105 VAL A N 1
ATOM 862 C CA . VAL A 1 105 ? 19.642 3.709 0.045 1.00 43.88 105 VAL A CA 1
ATOM 863 C C . VAL A 1 105 ? 20.233 2.817 -1.046 1.00 43.88 105 VAL A C 1
ATOM 865 O O . VAL A 1 105 ? 20.375 1.610 -0.887 1.00 43.88 105 VAL A O 1
ATOM 868 N N . TYR A 1 106 ? 20.559 3.429 -2.185 1.00 46.16 106 TYR A N 1
ATOM 869 C CA . TYR A 1 106 ? 21.102 2.769 -3.372 1.00 46.16 106 TYR A CA 1
ATOM 870 C C . TYR A 1 106 ? 22.278 1.822 -3.050 1.00 46.16 106 TYR A C 1
ATOM 872 O O . TYR A 1 106 ? 23.318 2.249 -2.554 1.00 46.16 106 TYR A O 1
ATOM 880 N N . GLU A 1 107 ? 22.130 0.549 -3.431 1.00 39.91 107 GLU A N 1
ATOM 881 C CA . GLU A 1 107 ? 23.071 -0.577 -3.239 1.00 39.91 107 GLU A CA 1
ATOM 882 C C . GLU A 1 107 ? 24.497 -0.368 -3.788 1.00 39.91 107 GLU A C 1
ATOM 884 O O . GLU A 1 107 ? 25.361 -1.212 -3.573 1.00 39.91 107 GLU A O 1
ATOM 889 N N . ASN A 1 108 ? 24.792 0.720 -4.504 1.00 42.31 108 ASN A N 1
ATOM 890 C CA . ASN A 1 108 ? 26.082 0.842 -5.185 1.00 42.31 108 ASN A CA 1
ATOM 891 C C . ASN A 1 108 ? 27.281 1.074 -4.241 1.00 42.31 108 ASN A C 1
ATOM 893 O O . ASN A 1 108 ? 28.398 0.961 -4.725 1.00 42.31 108 ASN A O 1
ATOM 897 N N . ASN A 1 109 ? 27.085 1.342 -2.938 1.00 41.22 109 ASN A N 1
ATOM 898 C CA . ASN A 1 109 ? 28.170 1.715 -2.008 1.00 41.22 109 ASN A CA 1
ATOM 899 C C . ASN A 1 109 ? 28.105 1.063 -0.603 1.00 41.22 109 ASN A C 1
ATOM 901 O O . ASN A 1 109 ? 28.652 1.620 0.351 1.00 41.22 109 ASN A O 1
ATOM 905 N N . LEU A 1 110 ? 27.438 -0.082 -0.410 1.00 42.53 110 LEU A N 1
ATOM 906 C CA . LEU A 1 110 ? 27.404 -0.718 0.920 1.00 42.53 110 LEU A CA 1
ATOM 907 C C . LEU A 1 110 ? 28.661 -1.588 1.165 1.00 42.53 110 LEU A C 1
ATOM 909 O O . LEU A 1 110 ? 28.908 -2.512 0.392 1.00 42.53 110 LEU A O 1
ATOM 913 N N . PRO A 1 111 ? 29.459 -1.342 2.228 1.00 45.47 111 PRO A N 1
ATOM 914 C CA . PRO A 1 111 ? 30.614 -2.183 2.562 1.00 45.47 111 PRO A CA 1
ATOM 915 C C . PRO A 1 111 ? 30.190 -3.606 2.973 1.00 45.47 111 PRO A C 1
ATOM 917 O O . PRO A 1 111 ? 29.088 -3.807 3.477 1.00 45.47 111 PRO A O 1
ATOM 920 N N . GLU A 1 112 ? 31.069 -4.604 2.826 1.00 46.72 112 GLU A N 1
ATOM 921 C CA . GLU A 1 112 ? 30.756 -6.036 3.050 1.00 46.72 112 GLU A CA 1
ATOM 922 C C . GLU A 1 112 ? 30.153 -6.359 4.433 1.00 46.72 112 GLU A C 1
ATOM 924 O O . GLU A 1 112 ? 29.288 -7.229 4.562 1.00 46.72 112 GLU A O 1
ATOM 929 N N . VAL A 1 113 ? 30.541 -5.621 5.479 1.00 40.91 113 VAL A N 1
ATOM 930 C CA . VAL A 1 113 ? 29.977 -5.756 6.838 1.00 40.91 113 VAL A CA 1
ATOM 931 C C . VAL A 1 113 ? 28.499 -5.330 6.888 1.00 40.91 113 VAL A C 1
ATOM 933 O O . VAL A 1 113 ? 27.715 -5.868 7.677 1.00 40.91 113 VAL A O 1
ATOM 936 N N . SER A 1 114 ? 28.092 -4.398 6.025 1.00 55.94 114 SER A N 1
ATOM 937 C CA . SER A 1 114 ? 26.696 -3.990 5.847 1.00 55.94 114 SER A CA 1
ATOM 938 C C . SER A 1 114 ? 25.880 -5.074 5.144 1.00 55.94 114 SER A C 1
ATOM 940 O O . SER A 1 114 ? 24.738 -5.289 5.535 1.00 55.94 114 SER A O 1
ATOM 942 N N . ILE A 1 115 ? 26.482 -5.834 4.220 1.00 54.91 115 ILE A N 1
ATOM 943 C CA . ILE A 1 115 ? 25.819 -6.920 3.473 1.00 54.91 115 ILE A CA 1
ATOM 944 C C . ILE A 1 115 ? 25.400 -8.068 4.407 1.00 54.91 115 ILE A C 1
ATOM 946 O O . ILE A 1 115 ? 24.290 -8.592 4.306 1.00 54.91 115 ILE A O 1
ATOM 950 N N . GLN A 1 116 ? 26.245 -8.456 5.371 1.00 56.25 116 GLN A N 1
ATOM 951 C CA . GLN A 1 116 ? 25.884 -9.504 6.341 1.00 56.25 116 GLN A CA 1
ATOM 952 C C . GLN A 1 116 ? 24.791 -9.056 7.322 1.00 56.25 116 GLN A C 1
ATOM 954 O O . GLN A 1 116 ? 23.884 -9.832 7.640 1.00 56.25 116 GLN A O 1
ATOM 959 N N . LYS A 1 117 ? 24.850 -7.803 7.795 1.00 61.47 117 LYS A N 1
ATOM 960 C CA . LYS A 1 117 ? 23.786 -7.222 8.629 1.00 61.47 117 LYS A CA 1
ATOM 961 C C . LYS A 1 117 ? 22.476 -7.133 7.854 1.00 61.47 117 LYS A C 1
ATOM 963 O O . LYS A 1 117 ? 21.443 -7.527 8.383 1.00 61.47 117 LYS A O 1
ATOM 968 N N . GLU A 1 118 ? 22.529 -6.701 6.601 1.00 63.31 118 GLU A N 1
ATOM 969 C CA . GLU A 1 118 ? 21.385 -6.649 5.697 1.00 63.31 118 GLU A CA 1
ATOM 970 C C . GLU A 1 118 ? 20.775 -8.033 5.471 1.00 63.31 118 GLU A C 1
ATOM 972 O O . GLU A 1 118 ? 19.565 -8.191 5.587 1.00 63.31 118 GLU A O 1
ATOM 977 N N . TYR A 1 119 ? 21.594 -9.065 5.257 1.00 61.97 119 TYR A N 1
ATOM 978 C CA . TYR A 1 119 ? 21.119 -10.439 5.099 1.00 61.97 119 TYR A CA 1
ATOM 979 C C . TYR A 1 119 ? 20.397 -10.973 6.346 1.00 61.97 119 TYR A C 1
ATOM 981 O O . TYR A 1 119 ? 19.329 -11.585 6.250 1.00 61.97 119 TYR A O 1
ATOM 989 N N . LEU A 1 120 ? 20.957 -10.744 7.539 1.00 61.69 120 LEU A N 1
ATOM 990 C CA . LEU A 1 120 ? 20.329 -11.163 8.795 1.00 61.69 120 LEU A CA 1
ATOM 991 C C . LEU A 1 120 ? 19.053 -10.368 9.094 1.00 61.69 120 LEU A C 1
ATOM 993 O O . LEU A 1 120 ? 18.082 -10.940 9.595 1.00 61.69 120 LEU A O 1
ATOM 997 N N . THR A 1 121 ? 19.040 -9.073 8.780 1.00 69.88 121 THR A N 1
ATOM 998 C CA . THR A 1 121 ? 17.846 -8.225 8.870 1.00 69.88 121 THR A CA 1
ATOM 999 C C . THR A 1 121 ? 16.780 -8.707 7.895 1.00 69.88 121 THR A C 1
ATOM 1001 O O . THR A 1 121 ? 15.653 -8.931 8.321 1.00 69.88 121 THR A O 1
ATOM 1004 N N . ARG A 1 122 ? 17.141 -9.003 6.643 1.00 71.81 122 ARG A N 1
ATOM 1005 C CA . ARG A 1 122 ? 16.247 -9.561 5.624 1.00 71.81 122 ARG A CA 1
ATOM 1006 C C . ARG A 1 122 ? 15.567 -10.839 6.094 1.00 71.81 122 ARG A C 1
ATOM 1008 O O . ARG A 1 122 ? 14.352 -10.921 6.045 1.00 71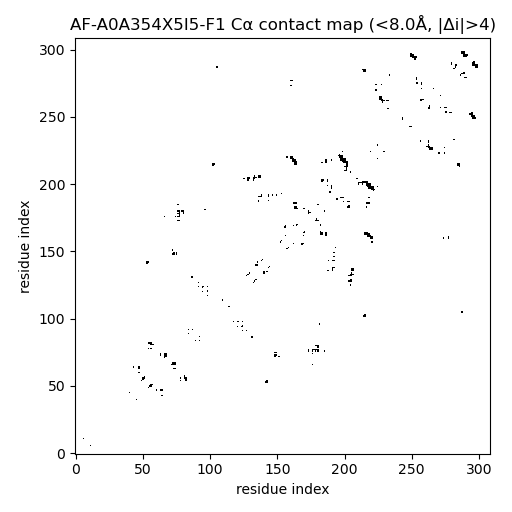.81 122 ARG A O 1
ATOM 1015 N N . LYS A 1 123 ? 16.317 -11.818 6.613 1.00 74.62 123 LYS A N 1
ATOM 1016 C CA . LYS A 1 123 ? 15.721 -13.064 7.134 1.00 74.62 123 LYS A CA 1
ATOM 1017 C C . LYS A 1 123 ? 14.731 -12.824 8.271 1.00 74.62 123 LYS A C 1
ATOM 1019 O O . LYS A 1 123 ? 13.733 -13.528 8.386 1.00 74.62 123 LYS A O 1
ATOM 1024 N N . LYS A 1 124 ? 15.019 -11.856 9.144 1.00 77.94 124 LYS A N 1
ATOM 1025 C CA . LYS A 1 124 ? 14.102 -11.482 10.228 1.00 77.94 124 LYS A CA 1
ATOM 1026 C C . LYS A 1 124 ? 12.860 -10.785 9.688 1.00 77.94 124 LYS A C 1
ATOM 1028 O O . LYS A 1 124 ? 11.777 -11.083 10.171 1.00 77.94 124 LYS A O 1
ATOM 1033 N N . VAL A 1 125 ? 13.017 -9.912 8.697 1.00 77.94 125 VAL A N 1
ATOM 1034 C CA . VAL A 1 125 ? 11.904 -9.268 7.994 1.00 77.94 125 VAL A CA 1
ATOM 1035 C C . VAL A 1 125 ? 11.036 -10.318 7.321 1.00 77.94 125 VAL A C 1
ATOM 1037 O O . VAL A 1 125 ? 9.861 -10.359 7.634 1.00 77.94 125 VAL A O 1
ATOM 1040 N N . GLU A 1 126 ? 11.606 -11.226 6.524 1.00 77.88 126 GLU A N 1
ATOM 1041 C CA . GLU A 1 126 ? 10.872 -12.326 5.873 1.00 77.88 126 GLU A CA 1
ATOM 1042 C C . GLU A 1 126 ? 10.052 -13.120 6.903 1.00 77.88 126 GLU A C 1
ATOM 1044 O O . GLU A 1 126 ? 8.866 -13.359 6.708 1.00 77.88 126 GLU A O 1
ATOM 1049 N N . LYS A 1 127 ? 10.631 -13.420 8.073 1.00 82.44 127 LYS A N 1
ATOM 1050 C CA . LYS A 1 127 ? 9.895 -14.077 9.159 1.00 82.44 127 LYS A CA 1
ATOM 1051 C C . LYS A 1 127 ? 8.748 -13.222 9.717 1.00 82.44 127 LYS A C 1
ATOM 1053 O O . LYS A 1 127 ? 7.688 -13.768 10.014 1.00 82.44 127 LYS A O 1
ATOM 1058 N N . ILE A 1 128 ? 8.944 -11.918 9.920 1.00 82.06 128 ILE A N 1
ATOM 1059 C CA . ILE A 1 128 ? 7.886 -11.003 10.393 1.00 82.06 128 ILE A CA 1
ATOM 1060 C C . ILE A 1 128 ? 6.777 -10.885 9.337 1.00 82.06 128 ILE A C 1
ATOM 1062 O O . ILE A 1 128 ? 5.594 -10.927 9.678 1.00 82.06 128 ILE A O 1
ATOM 1066 N N . GLU A 1 129 ? 7.152 -10.784 8.061 1.00 79.69 129 GLU A N 1
ATOM 1067 C CA . GLU A 1 129 ? 6.224 -10.725 6.935 1.00 79.69 129 GLU A CA 1
ATOM 1068 C C . GLU A 1 129 ? 5.371 -11.996 6.872 1.00 79.69 129 GLU A C 1
ATOM 1070 O O . GLU A 1 129 ? 4.147 -11.908 6.920 1.00 79.69 129 GLU A O 1
ATOM 1075 N N . GLU A 1 130 ? 5.999 -13.173 6.888 1.00 80.06 130 GLU A N 1
ATOM 1076 C CA . GLU A 1 130 ? 5.308 -14.465 6.843 1.00 80.06 130 GLU A CA 1
ATOM 1077 C C . GLU A 1 130 ? 4.414 -14.724 8.062 1.00 80.06 130 GLU A C 1
ATOM 1079 O O . GLU A 1 130 ? 3.339 -15.306 7.918 1.00 80.06 130 GLU A O 1
ATOM 1084 N N . SER A 1 131 ? 4.853 -14.328 9.262 1.00 80.69 131 SER A N 1
ATOM 1085 C CA . SER A 1 131 ? 4.159 -14.676 10.511 1.00 80.69 131 SER A CA 1
ATOM 1086 C C . SER A 1 131 ? 3.054 -13.704 10.916 1.00 80.69 131 SER A C 1
ATOM 1088 O O . SER A 1 131 ? 2.091 -14.137 11.545 1.00 80.69 131 SER A O 1
ATOM 1090 N N . VAL A 1 132 ? 3.185 -12.415 10.584 1.00 82.88 132 VAL A N 1
ATOM 1091 C CA . VAL A 1 132 ? 2.255 -11.370 11.047 1.00 82.88 132 VAL A CA 1
ATOM 1092 C C . VAL A 1 132 ? 1.619 -10.624 9.882 1.00 82.88 132 VAL A C 1
ATOM 1094 O O . VAL A 1 132 ? 0.401 -10.492 9.821 1.00 82.88 132 VAL A O 1
ATOM 1097 N N . LEU A 1 133 ? 2.425 -10.114 8.952 1.00 85.06 133 LEU A N 1
ATOM 1098 C CA . LEU A 1 133 ? 1.911 -9.177 7.949 1.00 85.06 133 LEU A CA 1
ATOM 1099 C C . LEU A 1 133 ? 1.123 -9.878 6.844 1.00 85.06 133 LEU A C 1
ATOM 1101 O O . LEU A 1 133 ? 0.175 -9.300 6.322 1.00 85.06 133 LEU A O 1
ATOM 1105 N N . ARG A 1 134 ? 1.471 -11.124 6.514 1.00 82.69 134 ARG A N 1
ATOM 1106 C CA . ARG A 1 134 ? 0.789 -11.898 5.476 1.00 82.69 134 ARG A CA 1
ATOM 1107 C C . ARG A 1 134 ? -0.677 -12.153 5.805 1.00 82.69 134 ARG A C 1
ATOM 1109 O O . ARG A 1 134 ? -1.508 -11.979 4.926 1.00 82.69 134 ARG A O 1
ATOM 1116 N N . SER A 1 135 ? -0.985 -12.565 7.034 1.00 83.31 135 SER A N 1
ATOM 1117 C CA . SER A 1 135 ? -2.372 -12.773 7.468 1.00 83.31 135 SER A CA 1
ATOM 1118 C C . SER A 1 135 ? -3.103 -11.447 7.649 1.00 83.31 135 SER A C 1
ATOM 1120 O O . SER A 1 135 ? -4.283 -11.345 7.333 1.00 83.31 135 SER A O 1
ATOM 1122 N N . PHE A 1 136 ? -2.398 -10.417 8.122 1.00 88.94 136 PHE A N 1
ATOM 1123 C CA . PHE A 1 136 ? -2.993 -9.106 8.327 1.00 88.94 136 PHE A CA 1
ATOM 1124 C C . PHE A 1 136 ? -3.414 -8.434 7.013 1.00 88.94 136 PHE A C 1
ATOM 1126 O O . PHE A 1 136 ? -4.517 -7.903 6.946 1.00 88.94 136 PHE A O 1
ATOM 1133 N N . PHE A 1 137 ? -2.570 -8.479 5.977 1.00 89.06 137 PHE A N 1
ATOM 1134 C CA . PHE A 1 137 ? -2.840 -7.934 4.638 1.00 89.06 137 PHE A CA 1
ATOM 1135 C C . PHE A 1 137 ? -3.488 -8.948 3.684 1.00 89.06 137 PHE A C 1
ATOM 1137 O O . PHE A 1 137 ? -3.406 -8.786 2.468 1.00 89.06 137 PHE A O 1
ATOM 1144 N N . ASP A 1 138 ? -4.122 -9.997 4.203 1.00 85.81 138 ASP A N 1
ATOM 1145 C CA . ASP A 1 138 ? -4.931 -10.873 3.361 1.00 85.81 138 ASP A CA 1
ATOM 1146 C C . ASP A 1 138 ? -6.256 -10.192 2.971 1.00 85.81 138 ASP A C 1
ATOM 1148 O O . ASP A 1 138 ? -6.761 -9.328 3.693 1.00 85.81 138 ASP A O 1
ATOM 1152 N N . LEU A 1 139 ? -6.838 -10.598 1.841 1.00 84.69 139 LEU A N 1
ATOM 1153 C CA . LEU A 1 139 ? -8.126 -10.086 1.355 1.00 84.69 139 LEU A CA 1
ATOM 1154 C C . LEU A 1 139 ? -9.270 -10.372 2.338 1.00 84.69 139 LEU A C 1
ATOM 1156 O O . LEU A 1 139 ? -10.216 -9.592 2.410 1.00 84.69 139 LEU A O 1
ATOM 1160 N N . ASP A 1 140 ? -9.150 -11.459 3.102 1.00 86.31 140 ASP A N 1
ATOM 1161 C CA . ASP A 1 140 ? -10.139 -11.905 4.088 1.00 86.31 140 ASP A CA 1
ATOM 1162 C C . ASP A 1 140 ? -9.911 -11.308 5.489 1.00 86.31 140 ASP A C 1
ATOM 1164 O O . ASP A 1 140 ? -10.608 -11.652 6.446 1.00 86.31 140 ASP A O 1
ATOM 1168 N N . SER A 1 141 ? -8.922 -10.424 5.647 1.00 87.81 141 SER A N 1
ATOM 1169 C CA . SER A 1 141 ? -8.639 -9.783 6.930 1.00 87.81 141 SER A CA 1
ATOM 1170 C C . SER A 1 141 ? -9.825 -8.914 7.378 1.00 87.81 141 SER A C 1
ATOM 1172 O O . SER A 1 141 ? -10.256 -8.037 6.620 1.00 87.81 141 SER A O 1
ATOM 1174 N N . PRO A 1 142 ? -10.328 -9.079 8.621 1.00 87.81 142 PRO A N 1
ATOM 1175 C CA . PRO A 1 142 ? -11.474 -8.317 9.122 1.00 87.81 142 PRO A CA 1
ATOM 1176 C C . PRO A 1 142 ? -11.294 -6.801 9.011 1.00 87.81 142 PRO A C 1
ATOM 1178 O O . PRO A 1 142 ? -12.235 -6.092 8.665 1.00 87.81 142 PRO A O 1
ATOM 1181 N N . PHE A 1 143 ? -10.064 -6.315 9.200 1.00 90.31 143 PHE A N 1
ATOM 1182 C CA . PHE A 1 143 ? -9.730 -4.892 9.115 1.00 90.31 143 PHE A CA 1
ATOM 1183 C C . PHE A 1 143 ? -10.031 -4.286 7.730 1.00 90.31 143 PHE A C 1
ATOM 1185 O O . PHE A 1 143 ? -10.351 -3.104 7.621 1.00 90.31 143 PHE A O 1
ATOM 1192 N N . PHE A 1 144 ? -9.953 -5.089 6.663 1.00 90.19 144 PHE A N 1
ATOM 1193 C CA . PHE A 1 144 ? -10.184 -4.649 5.283 1.00 90.19 144 PHE A CA 1
ATOM 1194 C C . PHE A 1 144 ? -11.586 -4.999 4.752 1.00 90.19 144 PHE A C 1
ATOM 1196 O O . PHE A 1 144 ? -11.884 -4.743 3.583 1.00 90.19 144 PHE A O 1
ATOM 1203 N N . SER A 1 145 ? -12.465 -5.556 5.594 1.00 86.56 145 SER A N 1
ATOM 1204 C CA . SER A 1 145 ? -13.820 -5.956 5.190 1.00 86.56 145 SER A CA 1
ATOM 1205 C C . SER A 1 145 ? -14.744 -4.758 4.910 1.00 86.56 145 SER A C 1
ATOM 1207 O O . SER A 1 145 ? -15.573 -4.809 3.998 1.00 86.56 145 SER A O 1
ATOM 1209 N N . HIS A 1 146 ? -14.535 -3.638 5.604 1.00 86.00 146 HIS A N 1
ATOM 1210 C CA . HIS A 1 146 ? -15.329 -2.415 5.478 1.00 86.00 146 HIS A CA 1
ATOM 1211 C C . HIS A 1 146 ? -14.773 -1.482 4.384 1.00 86.00 146 HIS A C 1
ATOM 1213 O O . HIS A 1 146 ? -14.167 -0.445 4.645 1.00 86.00 146 HIS A O 1
ATOM 1219 N N . LYS A 1 147 ? -14.931 -1.870 3.109 1.00 85.38 147 LYS A N 1
ATOM 1220 C CA . LYS A 1 147 ? -14.335 -1.148 1.959 1.00 85.38 147 LYS A CA 1
ATOM 1221 C C . LYS A 1 147 ? -14.848 0.285 1.773 1.00 85.38 147 LYS A C 1
ATOM 1223 O O . LYS A 1 147 ? -14.123 1.117 1.233 1.00 85.38 147 LYS A O 1
ATOM 1228 N N . GLN A 1 148 ? -16.075 0.562 2.204 1.00 87.88 148 GLN A N 1
ATOM 1229 C CA . GLN A 1 148 ? -16.724 1.872 2.086 1.00 87.88 148 GLN A CA 1
ATOM 1230 C C . GLN A 1 148 ? -15.953 2.983 2.818 1.00 87.88 148 GLN A C 1
ATOM 1232 O O . GLN A 1 148 ? -15.813 4.088 2.299 1.00 87.88 148 GLN A O 1
ATOM 1237 N N . ASP A 1 149 ? -15.332 2.666 3.955 1.00 90.00 149 ASP A N 1
ATOM 1238 C CA . ASP A 1 149 ? -14.578 3.638 4.758 1.00 90.00 149 ASP A CA 1
ATOM 1239 C C . ASP A 1 149 ? -13.273 4.073 4.079 1.00 90.00 149 ASP A C 1
ATOM 1241 O O . ASP A 1 149 ? -12.677 5.098 4.415 1.00 90.00 149 ASP A O 1
ATOM 1245 N N . TRP A 1 150 ? -12.862 3.335 3.045 1.00 91.56 150 TRP A N 1
ATOM 1246 C CA . TRP A 1 150 ? -11.705 3.651 2.222 1.00 91.56 150 TRP A CA 1
ATOM 1247 C C . TRP A 1 150 ? -12.046 4.438 0.948 1.00 91.56 150 TRP A C 1
ATOM 1249 O O . TRP A 1 150 ? -11.133 4.883 0.248 1.00 91.56 150 TRP A O 1
ATOM 1259 N N . GLU A 1 151 ? -13.323 4.638 0.607 1.00 87.81 151 GLU A N 1
ATOM 1260 C CA . GLU A 1 151 ? -13.733 5.229 -0.680 1.00 87.81 151 GLU A CA 1
ATOM 1261 C C . GLU A 1 151 ? -13.117 6.607 -0.940 1.00 87.81 151 GLU A C 1
ATOM 1263 O O . GLU A 1 151 ? -12.746 6.930 -2.073 1.00 87.81 151 GLU A O 1
ATOM 1268 N N . TYR A 1 152 ? -12.923 7.399 0.114 1.00 87.50 152 TYR A N 1
ATOM 1269 C CA . TYR A 1 152 ? -12.274 8.703 0.014 1.00 87.50 152 TYR A CA 1
ATOM 1270 C C . TYR A 1 152 ? -10.857 8.614 -0.584 1.00 87.50 152 TYR A C 1
ATOM 1272 O O . TYR A 1 152 ? -10.465 9.443 -1.414 1.00 87.50 152 TYR A O 1
ATOM 1280 N N . TYR A 1 153 ? -10.096 7.573 -0.234 1.00 89.50 153 TYR A N 1
ATOM 1281 C CA . TYR A 1 153 ? -8.750 7.355 -0.766 1.00 89.50 153 TYR A CA 1
ATOM 1282 C C . TYR A 1 153 ? -8.774 6.938 -2.230 1.00 89.50 153 TYR A C 1
ATOM 1284 O O . TYR A 1 153 ? -7.869 7.318 -2.972 1.00 89.50 153 TYR A O 1
ATOM 1292 N N . ASN A 1 154 ? -9.821 6.235 -2.673 1.00 84.00 154 ASN A N 1
ATOM 1293 C CA . ASN A 1 154 ? -10.005 5.931 -4.089 1.00 84.00 154 ASN A CA 1
ATOM 1294 C C . ASN A 1 154 ? -10.084 7.233 -4.902 1.00 84.00 154 ASN A C 1
ATOM 1296 O O . ASN A 1 154 ? -9.357 7.422 -5.874 1.00 84.00 154 ASN A O 1
ATOM 1300 N N . TYR A 1 155 ? -10.901 8.191 -4.451 1.00 81.12 155 TYR A N 1
ATOM 1301 C CA . TYR A 1 155 ? -11.044 9.483 -5.126 1.00 81.12 155 TYR A CA 1
ATOM 1302 C C . TYR A 1 155 ? -9.740 10.299 -5.158 1.00 81.12 155 TYR A C 1
ATOM 1304 O O . TYR A 1 155 ? -9.444 10.963 -6.158 1.00 81.12 155 TYR A O 1
ATOM 1312 N N . LEU A 1 156 ? -8.969 10.279 -4.068 1.00 78.31 156 LEU A N 1
ATOM 1313 C CA . LEU A 1 156 ? -7.735 11.059 -3.953 1.00 78.31 156 LEU A CA 1
ATOM 1314 C C . LEU A 1 156 ? -6.542 10.439 -4.682 1.00 78.31 156 LEU A C 1
ATOM 1316 O O . LEU A 1 156 ? -5.732 11.170 -5.256 1.00 78.31 156 LEU A O 1
ATOM 1320 N N . LEU A 1 157 ? -6.399 9.117 -4.618 1.00 75.81 157 LEU A N 1
ATOM 1321 C CA . LEU A 1 157 ? -5.173 8.422 -5.009 1.00 75.81 157 LEU A CA 1
ATOM 1322 C C . LEU A 1 157 ? -5.309 7.720 -6.363 1.00 75.81 157 LEU A C 1
ATOM 1324 O O . LEU A 1 157 ? -4.355 7.710 -7.136 1.00 75.81 157 LEU A O 1
ATOM 1328 N N . CYS A 1 158 ? -6.496 7.236 -6.727 1.00 64.75 158 CYS A N 1
ATOM 1329 C CA . CYS A 1 158 ? -6.706 6.521 -7.991 1.00 64.75 158 CYS A CA 1
ATOM 1330 C C . CYS A 1 158 ? -6.930 7.449 -9.200 1.00 64.75 158 CYS A C 1
ATOM 1332 O O . CYS A 1 158 ? -7.333 6.999 -10.269 1.00 64.75 158 CYS A O 1
ATOM 1334 N N . LYS A 1 159 ? -6.652 8.755 -9.066 1.00 71.50 159 LYS A N 1
ATOM 1335 C CA . LYS A 1 159 ? -6.501 9.664 -10.220 1.00 71.50 159 LYS A CA 1
ATOM 1336 C C . LYS A 1 159 ? -5.107 9.585 -10.845 1.00 71.50 159 LYS A C 1
ATOM 1338 O O . LYS A 1 159 ? -4.894 10.116 -11.934 1.00 71.50 159 LYS A O 1
ATOM 1343 N N . THR A 1 160 ? -4.142 8.980 -10.154 1.00 83.19 160 THR A N 1
ATOM 1344 C CA . THR A 1 160 ? -2.768 8.845 -10.641 1.00 83.19 160 THR A CA 1
ATOM 1345 C C . THR A 1 160 ? -2.505 7.443 -11.163 1.00 83.19 160 THR A C 1
ATOM 1347 O O . THR A 1 160 ? -2.836 6.470 -10.504 1.00 83.19 160 THR A O 1
ATOM 1350 N N . ASP A 1 161 ? -1.820 7.344 -12.304 1.00 88.75 161 ASP A N 1
ATOM 1351 C CA . ASP A 1 161 ? -1.484 6.060 -12.947 1.00 88.75 161 ASP A CA 1
ATOM 1352 C C . ASP A 1 161 ? -0.653 5.111 -12.075 1.00 88.75 161 ASP A C 1
ATOM 1354 O O . ASP A 1 161 ? -0.671 3.896 -12.281 1.00 88.75 161 ASP A O 1
ATOM 1358 N N . ILE A 1 162 ? 0.099 5.690 -11.136 1.00 91.31 162 ILE A N 1
ATOM 1359 C CA . ILE A 1 162 ? 1.004 5.002 -10.230 1.00 91.31 162 ILE A CA 1
ATOM 1360 C C . ILE A 1 162 ? 1.039 5.697 -8.874 1.00 91.31 162 ILE A C 1
ATOM 1362 O O . ILE A 1 162 ? 1.108 6.925 -8.805 1.00 91.31 162 ILE A O 1
ATOM 1366 N N . ILE A 1 163 ? 1.056 4.894 -7.815 1.00 92.06 163 ILE A N 1
ATOM 1367 C CA . ILE A 1 163 ? 1.296 5.323 -6.439 1.00 92.06 163 ILE A CA 1
ATOM 1368 C C . ILE A 1 163 ? 2.562 4.616 -5.945 1.00 92.06 163 ILE A C 1
ATOM 1370 O O . ILE A 1 163 ? 2.715 3.403 -6.091 1.00 92.06 163 ILE A O 1
ATOM 1374 N N . THR A 1 164 ? 3.472 5.390 -5.362 1.00 90.00 164 THR A N 1
ATOM 1375 C CA . THR A 1 164 ? 4.751 4.940 -4.784 1.00 90.00 164 THR A CA 1
ATOM 1376 C C . THR A 1 164 ? 4.916 5.501 -3.368 1.00 90.00 164 THR A C 1
ATOM 1378 O O . THR A 1 164 ? 4.219 6.462 -3.020 1.00 90.00 164 THR A O 1
ATOM 1381 N N . PRO A 1 165 ? 5.845 4.974 -2.543 1.00 87.06 165 PRO A N 1
ATOM 1382 C CA . PRO A 1 165 ? 6.126 5.513 -1.209 1.00 87.06 165 PRO A CA 1
ATOM 1383 C C . PRO A 1 165 ? 6.450 7.016 -1.206 1.00 87.06 165 PRO A C 1
ATOM 1385 O O . PRO A 1 165 ? 6.233 7.721 -0.221 1.00 87.06 165 PRO A O 1
ATOM 1388 N N . GLU A 1 166 ? 6.960 7.531 -2.324 1.00 86.75 166 GLU A N 1
ATOM 1389 C CA . GLU A 1 166 ? 7.360 8.922 -2.505 1.00 86.75 166 GLU A CA 1
ATOM 1390 C C . GLU A 1 166 ? 6.228 9.836 -2.979 1.00 86.75 166 GLU A C 1
ATOM 1392 O O . GLU A 1 166 ? 6.418 11.055 -3.002 1.00 86.75 166 GLU A O 1
ATOM 1397 N N . SER A 1 167 ? 5.066 9.279 -3.328 1.00 89.06 167 SER A N 1
ATOM 1398 C CA . SER A 1 167 ? 3.936 10.025 -3.881 1.00 89.06 167 SER A CA 1
ATOM 1399 C C . SER A 1 167 ? 3.446 11.107 -2.919 1.00 89.06 167 SER A C 1
ATOM 1401 O O . SER A 1 167 ? 3.103 10.840 -1.767 1.00 89.06 167 SER A O 1
ATOM 1403 N N . ILE A 1 168 ? 3.392 12.348 -3.411 1.00 89.44 168 ILE A N 1
ATOM 1404 C CA . ILE A 1 168 ? 3.006 13.525 -2.616 1.00 89.44 168 ILE A CA 1
ATOM 1405 C C . ILE A 1 168 ? 1.577 13.379 -2.086 1.00 89.44 168 ILE A C 1
ATOM 1407 O O . ILE A 1 168 ? 1.319 13.694 -0.930 1.00 89.44 168 ILE A O 1
ATOM 1411 N N . SER A 1 169 ? 0.658 12.862 -2.903 1.00 89.88 169 SER A N 1
ATOM 1412 C CA . SER A 1 169 ? -0.734 12.625 -2.509 1.00 89.88 169 SER A CA 1
ATOM 1413 C C . SER A 1 169 ? -0.840 11.673 -1.316 1.00 89.88 169 SER A C 1
ATOM 1415 O O . SER A 1 169 ? -1.538 11.984 -0.352 1.00 89.88 169 SER A O 1
ATOM 1417 N N . LEU A 1 170 ? -0.091 10.567 -1.335 1.00 91.44 170 LEU A N 1
ATOM 1418 C CA . LEU A 1 170 ? -0.030 9.612 -0.231 1.00 91.44 170 LEU A CA 1
ATOM 1419 C C . LEU A 1 170 ? 0.548 10.257 1.035 1.00 91.44 170 LEU A C 1
ATOM 1421 O O . LEU A 1 170 ? -0.068 10.192 2.095 1.00 91.44 170 LEU A O 1
ATOM 1425 N N . LYS A 1 171 ? 1.691 10.943 0.915 1.00 91.31 171 LYS A N 1
ATOM 1426 C CA . LYS A 1 171 ? 2.323 11.654 2.039 1.00 91.31 171 LYS A CA 1
ATOM 1427 C C . LYS A 1 171 ? 1.390 12.691 2.658 1.00 91.31 171 LYS A C 1
ATOM 1429 O O . LYS A 1 171 ? 1.302 12.780 3.877 1.00 91.31 171 LYS A O 1
ATOM 1434 N N . ASN A 1 172 ? 0.655 13.433 1.833 1.00 91.94 172 ASN A N 1
ATOM 1435 C CA . ASN A 1 172 ? -0.315 14.414 2.303 1.00 91.94 172 ASN A CA 1
ATOM 1436 C C . ASN A 1 172 ? -1.482 13.759 3.052 1.00 91.94 172 ASN A C 1
ATOM 1438 O O . ASN A 1 172 ? -1.936 14.331 4.038 1.00 91.94 172 ASN A O 1
ATOM 1442 N N . CYS A 1 173 ? -1.948 12.577 2.631 1.00 92.31 173 CYS A N 1
ATOM 1443 C CA . CYS A 1 173 ? -2.982 11.836 3.364 1.00 92.31 173 CYS A CA 1
ATOM 1444 C C . CYS A 1 173 ? -2.481 11.421 4.753 1.00 92.31 173 CYS A C 1
ATOM 1446 O O . CYS A 1 173 ? -3.123 11.743 5.750 1.00 92.31 173 CYS A O 1
ATOM 1448 N N . LEU A 1 174 ? -1.295 10.807 4.820 1.00 93.12 174 LEU A N 1
ATOM 1449 C CA . LEU A 1 174 ? -0.676 10.393 6.085 1.00 93.12 174 LEU A CA 1
ATOM 1450 C C . LEU A 1 174 ? -0.473 11.583 7.033 1.00 93.12 174 LEU A C 1
ATOM 1452 O O . LEU A 1 174 ? -0.870 11.530 8.194 1.00 93.12 174 LEU A O 1
ATOM 1456 N N . LEU A 1 175 ? 0.060 12.697 6.519 1.00 93.69 175 LEU A N 1
ATOM 1457 C CA . LEU A 1 175 ? 0.246 13.928 7.293 1.00 93.69 175 LEU A CA 1
ATOM 1458 C C . LEU A 1 175 ? -1.078 14.515 7.787 1.00 93.69 175 LEU A C 1
ATOM 1460 O O . LEU A 1 175 ? -1.168 14.950 8.935 1.00 93.69 175 LEU A O 1
ATOM 1464 N N . LYS A 1 176 ? -2.108 14.533 6.936 1.00 93.00 176 LYS A N 1
ATOM 1465 C CA . LYS A 1 176 ? -3.430 15.064 7.283 1.00 93.00 176 LYS A CA 1
ATOM 1466 C C . LYS A 1 176 ? -4.056 14.278 8.432 1.00 93.00 176 LYS A C 1
ATOM 1468 O O . LYS A 1 176 ? -4.617 14.889 9.339 1.00 93.00 176 LYS A O 1
ATOM 1473 N N . GLU A 1 177 ? -3.909 12.959 8.415 1.00 93.94 177 GLU A N 1
ATOM 1474 C CA . GLU A 1 177 ? -4.363 12.046 9.472 1.00 93.94 177 GLU A CA 1
ATOM 1475 C C . GLU A 1 177 ? -3.442 12.008 10.692 1.00 93.94 177 GLU A C 1
ATOM 1477 O O . GLU A 1 177 ? -3.767 11.353 11.677 1.00 93.94 177 GLU A O 1
ATOM 1482 N N . ARG A 1 178 ? -2.308 12.725 10.651 1.00 91.69 178 ARG A N 1
ATOM 1483 C CA . ARG A 1 178 ? -1.250 12.677 11.674 1.00 91.69 178 ARG A CA 1
ATOM 1484 C C . ARG A 1 178 ? -0.729 11.255 11.909 1.00 91.69 178 ARG A C 1
ATOM 1486 O O . ARG A 1 178 ? -0.304 10.922 13.013 1.00 91.69 178 ARG A O 1
ATOM 1493 N N . SER A 1 179 ? -0.760 10.436 10.863 1.00 91.12 179 SER A N 1
ATOM 1494 C CA . SER A 1 179 ? -0.260 9.073 10.895 1.00 91.12 179 SER A CA 1
ATOM 1495 C C . SER A 1 179 ? 1.243 9.046 10.612 1.00 91.12 179 SER A C 1
ATOM 1497 O O . SER A 1 179 ? 1.727 9.688 9.676 1.00 91.12 179 SER A O 1
ATOM 1499 N N . HIS A 1 180 ? 1.980 8.265 11.402 1.00 89.38 180 HIS A N 1
ATOM 1500 C CA . HIS A 1 180 ? 3.397 7.949 11.197 1.00 89.38 180 HIS A CA 1
ATOM 1501 C C . HIS A 1 180 ? 3.583 6.598 10.494 1.00 89.38 180 HIS A C 1
ATOM 1503 O O . HIS A 1 180 ? 4.690 6.050 10.470 1.00 89.38 180 HIS A O 1
ATOM 1509 N N . LEU A 1 181 ? 2.507 6.054 9.917 1.00 89.12 181 LEU A N 1
ATOM 1510 C CA . LEU A 1 181 ? 2.535 4.825 9.145 1.00 89.12 181 LEU A CA 1
ATOM 1511 C C . LEU A 1 181 ? 3.575 4.916 8.026 1.00 89.12 181 LEU A C 1
ATOM 1513 O O . LEU A 1 181 ? 3.606 5.878 7.253 1.00 89.12 181 LEU A O 1
ATOM 1517 N N . TRP A 1 182 ? 4.411 3.885 7.888 1.00 86.81 182 TRP A N 1
ATOM 1518 C CA . TRP A 1 182 ? 5.340 3.844 6.763 1.00 86.81 182 TRP A CA 1
ATOM 1519 C C . TRP A 1 182 ? 4.568 3.746 5.443 1.00 86.81 182 TRP A C 1
ATOM 1521 O O . TRP A 1 182 ? 3.692 2.884 5.320 1.00 86.81 182 TRP A O 1
ATOM 1531 N N . PRO A 1 183 ? 4.916 4.554 4.422 1.00 88.44 183 PRO A N 1
ATOM 1532 C CA . PRO A 1 183 ? 4.162 4.603 3.169 1.00 88.44 183 PRO A CA 1
ATOM 1533 C C . PRO A 1 183 ? 3.996 3.244 2.481 1.00 88.44 183 PRO A C 1
ATOM 1535 O O . PRO A 1 183 ? 2.992 3.008 1.817 1.00 88.44 183 PRO A O 1
ATOM 1538 N N . VAL A 1 184 ? 4.946 2.323 2.668 1.00 86.1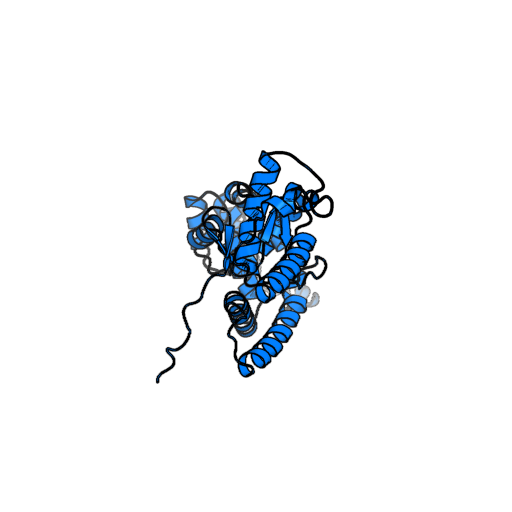2 184 VAL A N 1
ATOM 1539 C CA . VAL A 1 184 ? 4.836 0.956 2.148 1.00 86.12 184 VAL A CA 1
ATOM 1540 C C . VAL A 1 184 ? 3.612 0.223 2.703 1.00 86.12 184 VAL A C 1
ATOM 1542 O O . VAL A 1 184 ? 2.907 -0.413 1.930 1.00 86.12 184 VAL A O 1
ATOM 1545 N N . PHE A 1 185 ? 3.289 0.345 3.993 1.00 89.62 185 PHE A N 1
ATOM 1546 C CA . PHE A 1 185 ? 2.098 -0.287 4.570 1.00 89.62 185 PHE A CA 1
ATOM 1547 C C . PHE A 1 185 ? 0.812 0.335 4.044 1.00 89.62 185 PHE A C 1
ATOM 1549 O O . PHE A 1 185 ? -0.140 -0.384 3.754 1.00 89.62 185 PHE A O 1
ATOM 1556 N N . ALA A 1 186 ? 0.805 1.656 3.862 1.00 92.00 186 ALA A N 1
ATOM 1557 C CA . ALA A 1 186 ? -0.319 2.352 3.254 1.00 92.00 186 ALA A CA 1
ATOM 1558 C C . ALA A 1 186 ? -0.577 1.836 1.827 1.00 92.00 186 ALA A C 1
ATOM 1560 O O . ALA A 1 186 ? -1.711 1.543 1.464 1.00 92.00 186 ALA A O 1
ATOM 1561 N N . ILE A 1 187 ? 0.486 1.628 1.045 1.00 91.31 187 ILE A N 1
ATOM 1562 C CA . ILE A 1 187 ? 0.406 1.020 -0.290 1.00 91.31 187 ILE A CA 1
ATOM 1563 C C . ILE A 1 187 ? -0.145 -0.409 -0.230 1.00 91.31 187 ILE A C 1
ATOM 1565 O O . ILE A 1 187 ? -0.959 -0.767 -1.070 1.00 91.31 187 ILE A O 1
ATOM 1569 N N . HIS A 1 188 ? 0.223 -1.223 0.762 1.00 89.81 188 HIS A N 1
ATOM 1570 C CA . HIS A 1 188 ? -0.347 -2.574 0.889 1.00 89.81 188 HIS A CA 1
ATOM 1571 C C . HIS A 1 188 ? -1.827 -2.540 1.231 1.00 89.81 188 HIS A C 1
ATOM 1573 O O . HIS A 1 188 ? -2.606 -3.240 0.598 1.00 89.81 188 HIS A O 1
ATOM 1579 N N . ALA A 1 189 ? -2.236 -1.688 2.168 1.00 92.94 189 ALA A N 1
ATOM 1580 C CA . ALA A 1 189 ? -3.645 -1.531 2.504 1.00 92.94 189 ALA A CA 1
ATOM 1581 C C . ALA A 1 189 ? -4.482 -1.132 1.282 1.00 92.94 189 ALA A C 1
ATOM 1583 O O . ALA A 1 189 ? -5.504 -1.752 0.995 1.00 92.94 189 ALA A O 1
ATOM 1584 N N . LEU A 1 190 ? -4.002 -0.161 0.500 1.00 92.69 190 LEU A N 1
ATOM 1585 C CA . LEU A 1 190 ? -4.652 0.241 -0.747 1.00 92.69 190 LEU A CA 1
ATOM 1586 C C . LEU A 1 190 ? -4.679 -0.899 -1.777 1.00 92.69 190 LEU A C 1
ATOM 1588 O O . LEU A 1 190 ? -5.671 -1.049 -2.487 1.00 92.69 190 LEU A O 1
ATOM 1592 N N . ALA A 1 191 ? -3.623 -1.715 -1.851 1.00 91.44 191 ALA A N 1
ATOM 1593 C CA . ALA A 1 191 ? -3.575 -2.886 -2.724 1.00 91.44 191 ALA A CA 1
ATOM 1594 C C . ALA A 1 191 ? -4.647 -3.919 -2.365 1.00 91.44 191 ALA A C 1
ATOM 1596 O O . ALA A 1 191 ? -5.293 -4.461 -3.257 1.00 91.44 191 ALA A O 1
ATOM 1597 N N . VAL A 1 192 ? -4.833 -4.175 -1.069 1.00 91.88 192 VAL A N 1
ATOM 1598 C CA . VAL A 1 192 ? -5.819 -5.125 -0.544 1.00 91.88 192 VAL A CA 1
ATOM 1599 C C . VAL A 1 192 ? -7.232 -4.605 -0.791 1.00 91.88 192 VAL A C 1
ATOM 1601 O O . VAL A 1 192 ? -8.052 -5.295 -1.393 1.00 91.88 192 VAL A O 1
ATOM 1604 N N . ILE A 1 193 ? -7.511 -3.359 -0.408 1.00 92.50 193 ILE A N 1
ATOM 1605 C CA . ILE A 1 193 ? -8.844 -2.759 -0.539 1.00 92.50 193 ILE A CA 1
ATOM 1606 C C . ILE A 1 193 ? -9.263 -2.615 -2.006 1.00 92.50 193 ILE A C 1
ATOM 1608 O O . ILE A 1 193 ? -10.373 -3.005 -2.383 1.00 92.50 193 ILE A O 1
ATOM 1612 N N . PHE A 1 194 ? -8.365 -2.106 -2.853 1.00 91.38 194 PHE A N 1
ATOM 1613 C CA . PHE A 1 194 ? -8.629 -1.818 -4.264 1.00 91.38 194 PHE A CA 1
ATOM 1614 C C . PHE A 1 194 ? -8.041 -2.875 -5.208 1.00 91.38 194 PHE A C 1
ATOM 1616 O O . PHE A 1 194 ? -7.727 -2.568 -6.359 1.00 91.38 194 PHE A O 1
ATOM 1623 N N . HIS A 1 195 ? -7.931 -4.133 -4.766 1.00 89.56 195 HIS A N 1
ATOM 1624 C CA . HIS A 1 195 ? -7.322 -5.239 -5.528 1.00 89.56 195 HIS A CA 1
ATOM 1625 C C . HIS A 1 195 ? -7.953 -5.483 -6.917 1.00 89.56 195 HIS A C 1
ATOM 1627 O O . HIS A 1 195 ? -7.351 -6.089 -7.810 1.00 89.56 195 HIS A O 1
ATOM 1633 N N . SER A 1 196 ? -9.205 -5.061 -7.113 1.00 89.69 196 SER A N 1
ATOM 1634 C CA . SER A 1 196 ? -9.905 -5.159 -8.396 1.00 89.69 196 SER A CA 1
ATOM 1635 C C . SER A 1 196 ? -9.476 -4.074 -9.387 1.00 89.69 196 SER A C 1
ATOM 1637 O O . SER A 1 196 ? -9.581 -4.284 -10.591 1.00 89.69 196 SER A O 1
ATOM 1639 N N . GLN A 1 197 ? -8.962 -2.940 -8.904 1.00 90.12 197 GLN A N 1
ATOM 1640 C CA . GLN A 1 197 ? -8.626 -1.758 -9.704 1.00 90.12 197 GLN A CA 1
ATOM 1641 C C . GLN A 1 197 ? -7.122 -1.509 -9.802 1.00 90.12 197 GLN A C 1
ATOM 1643 O O . GLN A 1 197 ? -6.665 -0.913 -10.778 1.00 90.12 197 GLN A O 1
ATOM 1648 N N . LEU A 1 198 ? -6.352 -1.958 -8.813 1.00 91.25 198 LEU A N 1
ATOM 1649 C CA . LEU A 1 198 ? -4.917 -1.737 -8.706 1.00 91.25 198 LEU A CA 1
ATOM 1650 C C . LEU A 1 198 ? -4.165 -3.068 -8.661 1.00 91.25 198 LEU A C 1
ATOM 1652 O O . LEU A 1 198 ? -4.669 -4.094 -8.214 1.00 91.25 198 LEU A O 1
ATOM 1656 N N . THR A 1 199 ? -2.928 -3.048 -9.139 1.00 91.62 199 THR A N 1
ATOM 1657 C CA . THR A 1 199 ? -1.975 -4.152 -9.062 1.00 91.62 199 THR A CA 1
ATOM 1658 C C . THR A 1 199 ? -0.752 -3.685 -8.295 1.00 91.62 199 THR A C 1
ATOM 1660 O O . THR A 1 199 ? -0.146 -2.671 -8.649 1.00 91.62 199 THR A O 1
ATOM 1663 N N . LEU A 1 200 ? -0.393 -4.434 -7.256 1.00 90.88 200 LEU A N 1
ATOM 1664 C CA . LEU A 1 200 ? 0.807 -4.205 -6.466 1.00 90.88 200 LEU A CA 1
ATOM 1665 C C . LEU A 1 200 ? 2.016 -4.901 -7.106 1.00 90.88 200 LEU A C 1
ATOM 1667 O O . LEU A 1 200 ? 1.970 -6.092 -7.408 1.00 90.88 200 LEU A O 1
ATOM 1671 N N . PHE A 1 201 ? 3.110 -4.162 -7.263 1.00 88.25 201 PHE A N 1
ATOM 1672 C CA . PHE A 1 201 ? 4.433 -4.683 -7.594 1.00 88.25 201 PHE A CA 1
ATOM 1673 C C . PHE A 1 201 ? 5.399 -4.381 -6.448 1.00 88.25 201 PHE A C 1
ATOM 1675 O O . PHE A 1 201 ? 5.469 -3.245 -5.981 1.00 88.25 201 PHE A O 1
ATOM 1682 N N . GLY A 1 202 ? 6.172 -5.383 -6.026 1.00 82.19 202 GLY A N 1
ATOM 1683 C CA . GLY A 1 202 ? 7.078 -5.258 -4.884 1.00 82.19 202 GLY A CA 1
ATOM 1684 C C . GLY A 1 202 ? 6.357 -5.144 -3.548 1.00 82.19 202 GLY A C 1
ATOM 1685 O O . GLY A 1 202 ? 5.231 -5.611 -3.414 1.00 82.19 202 GLY A O 1
ATOM 1686 N N . GLY A 1 203 ? 7.019 -4.528 -2.566 1.00 76.62 203 GLY A N 1
ATOM 1687 C CA . GLY A 1 203 ? 6.460 -4.368 -1.226 1.00 76.62 203 GLY A CA 1
ATOM 1688 C C . GLY A 1 203 ? 6.808 -5.476 -0.225 1.00 76.62 203 GLY A C 1
ATOM 1689 O O . GLY A 1 203 ? 7.908 -6.023 -0.269 1.00 76.62 203 GLY A O 1
ATOM 1690 N N . ILE A 1 204 ? 5.878 -5.707 0.702 1.00 71.44 204 ILE A N 1
ATOM 1691 C CA . ILE A 1 204 ? 5.811 -6.762 1.717 1.00 71.44 204 ILE A CA 1
ATOM 1692 C C . ILE A 1 204 ? 5.275 -8.019 1.044 1.00 71.44 204 ILE A C 1
ATOM 1694 O O . ILE A 1 204 ? 4.313 -7.951 0.274 1.00 71.44 204 ILE A O 1
ATOM 1698 N N . GLU A 1 205 ? 5.843 -9.175 1.369 1.00 63.44 205 GLU A N 1
ATOM 1699 C CA . GLU A 1 205 ? 5.324 -10.462 0.909 1.00 63.44 205 GLU A CA 1
ATOM 1700 C C . GLU A 1 205 ? 3.986 -10.802 1.594 1.00 63.44 205 GLU A C 1
ATOM 1702 O O . GLU A 1 205 ? 3.903 -11.600 2.523 1.00 63.44 205 GLU A O 1
ATOM 1707 N N . SER A 1 206 ? 2.904 -10.177 1.135 1.00 49.69 206 SER A N 1
ATOM 1708 C CA . SER A 1 206 ? 1.525 -10.606 1.405 1.00 49.69 206 SER A CA 1
ATOM 1709 C C . SER A 1 206 ? 1.033 -11.446 0.225 1.00 49.69 206 SER A C 1
ATOM 1711 O O . SER A 1 206 ? 1.476 -11.181 -0.886 1.00 49.69 206 SER A O 1
ATOM 1713 N N . SER A 1 207 ? 0.207 -12.465 0.514 1.00 41.47 207 SER A N 1
ATOM 1714 C CA . SER A 1 207 ? -0.495 -13.516 -0.282 1.00 41.47 207 SER A CA 1
ATOM 1715 C C . SER A 1 207 ? -0.467 -13.579 -1.834 1.00 41.47 207 SER A C 1
ATOM 1717 O O . SER A 1 207 ? -0.881 -14.591 -2.400 1.00 41.47 207 SER A O 1
ATOM 1719 N N . LEU A 1 208 ? 0.049 -12.585 -2.544 1.00 46.09 208 LEU A N 1
ATOM 1720 C CA . LEU A 1 208 ? 0.367 -12.545 -3.967 1.00 46.09 208 LEU A CA 1
ATOM 1721 C C . LEU A 1 208 ? 1.711 -13.249 -4.262 1.00 46.09 208 LEU A C 1
ATOM 1723 O O . LEU A 1 208 ? 2.610 -13.254 -3.419 1.00 46.09 208 LEU A O 1
ATOM 1727 N N . PRO A 1 209 ? 1.879 -13.876 -5.445 1.00 35.47 209 PRO A N 1
ATOM 1728 C CA . PRO A 1 209 ? 3.049 -14.701 -5.737 1.00 35.47 209 PRO A CA 1
ATOM 1729 C C . PRO A 1 209 ? 4.364 -13.923 -5.543 1.00 35.47 209 PRO A C 1
ATOM 1731 O O . PRO A 1 209 ? 4.452 -12.758 -5.945 1.00 35.47 209 PRO A O 1
ATOM 1734 N N . PRO A 1 210 ? 5.395 -14.559 -4.954 1.00 37.62 210 PRO A N 1
ATOM 1735 C CA . PRO A 1 210 ? 6.607 -13.890 -4.498 1.00 37.62 210 PRO A CA 1
ATOM 1736 C C . PRO A 1 210 ? 7.374 -13.297 -5.678 1.00 37.62 210 PRO A C 1
ATOM 1738 O O . PRO A 1 210 ? 8.096 -13.986 -6.395 1.00 37.62 210 PRO A O 1
ATOM 1741 N N . ASN A 1 211 ? 7.250 -11.986 -5.867 1.00 46.25 211 ASN A N 1
ATOM 1742 C CA . ASN A 1 211 ? 8.059 -11.227 -6.810 1.00 46.25 211 ASN A CA 1
ATOM 1743 C C . ASN A 1 211 ? 9.111 -10.420 -6.034 1.00 46.25 211 ASN A C 1
ATOM 1745 O O . ASN A 1 211 ? 9.153 -9.191 -6.099 1.00 46.25 211 ASN A O 1
ATOM 1749 N N . ARG A 1 212 ? 10.022 -11.137 -5.348 1.00 52.09 212 ARG A N 1
ATOM 1750 C CA . ARG A 1 212 ? 11.203 -10.625 -4.599 1.00 52.09 212 ARG A CA 1
ATOM 1751 C C . ARG A 1 212 ? 12.164 -9.750 -5.413 1.00 52.09 212 ARG A C 1
ATOM 1753 O O . ARG A 1 212 ? 13.228 -9.375 -4.931 1.00 52.09 212 ARG A O 1
ATOM 1760 N N . THR A 1 213 ? 11.844 -9.469 -6.670 1.00 63.47 213 THR A N 1
ATOM 1761 C CA . THR A 1 213 ? 12.727 -8.733 -7.564 1.00 63.47 213 THR A CA 1
ATOM 1762 C C . THR A 1 213 ? 12.672 -7.229 -7.319 1.00 63.47 213 THR A C 1
ATOM 1764 O O . THR A 1 213 ? 13.666 -6.573 -7.611 1.00 63.47 213 THR A O 1
ATOM 1767 N N . TRP A 1 214 ? 11.569 -6.666 -6.805 1.00 77.75 214 TRP A N 1
ATOM 1768 C CA . TRP A 1 214 ? 11.351 -5.215 -6.650 1.00 77.75 214 TRP A CA 1
ATOM 1769 C C . TRP A 1 214 ? 11.943 -4.625 -5.370 1.00 77.75 214 TRP A C 1
ATOM 1771 O O . TRP A 1 214 ? 11.737 -5.133 -4.264 1.00 77.75 214 TRP A O 1
ATOM 1781 N N . ARG A 1 215 ? 12.700 -3.537 -5.542 1.00 74.69 215 ARG A N 1
ATOM 1782 C CA . ARG A 1 215 ? 13.299 -2.769 -4.451 1.00 74.69 215 ARG A CA 1
ATOM 1783 C C . ARG A 1 215 ? 12.236 -1.904 -3.781 1.00 74.69 215 ARG A C 1
ATOM 1785 O O . ARG A 1 215 ? 12.108 -1.975 -2.560 1.00 74.69 215 ARG A O 1
ATOM 1792 N N . SER A 1 216 ? 11.432 -1.193 -4.567 1.00 79.44 216 SER A N 1
ATOM 1793 C CA . SER A 1 216 ? 10.328 -0.349 -4.111 1.00 79.44 216 SER A CA 1
ATOM 1794 C C . SER A 1 216 ? 8.959 -1.019 -4.305 1.00 79.44 216 SER A C 1
ATOM 1796 O O . SER A 1 216 ? 8.849 -2.109 -4.871 1.00 79.44 216 SER A O 1
ATOM 1798 N N . ALA A 1 217 ? 7.917 -0.378 -3.775 1.00 86.75 217 ALA A N 1
ATOM 1799 C CA . ALA A 1 217 ? 6.526 -0.788 -3.917 1.00 86.75 217 ALA A CA 1
ATOM 1800 C C . ALA A 1 217 ? 5.805 0.136 -4.906 1.00 86.75 217 ALA A C 1
ATOM 1802 O O . ALA A 1 217 ? 5.920 1.358 -4.820 1.00 86.75 217 ALA A O 1
ATOM 1803 N N . TYR A 1 218 ? 5.033 -0.442 -5.820 1.00 90.50 218 TYR A N 1
ATOM 1804 C CA . TYR A 1 218 ? 4.274 0.301 -6.821 1.00 90.50 218 TYR A CA 1
ATOM 1805 C C . TYR A 1 218 ? 2.846 -0.207 -6.865 1.00 90.50 218 TYR A C 1
ATOM 1807 O O . TYR A 1 218 ? 2.618 -1.396 -7.071 1.00 90.50 218 TYR A O 1
ATOM 1815 N N . LEU A 1 219 ? 1.888 0.702 -6.739 1.00 92.19 219 LEU A N 1
ATOM 1816 C CA . LEU A 1 219 ? 0.501 0.438 -7.091 1.00 92.19 219 LEU A CA 1
ATOM 1817 C C . LEU A 1 219 ? 0.216 1.048 -8.449 1.00 92.19 219 LEU A C 1
ATOM 1819 O O . LEU A 1 219 ? 0.323 2.259 -8.613 1.00 92.19 219 LEU A O 1
ATOM 1823 N N . ILE A 1 220 ? -0.131 0.207 -9.416 1.00 93.56 220 ILE A N 1
ATOM 1824 C CA . ILE A 1 220 ? -0.420 0.612 -10.792 1.00 93.56 220 ILE A CA 1
ATOM 1825 C C . ILE A 1 220 ? -1.849 0.201 -11.124 1.00 93.56 220 ILE A C 1
ATOM 1827 O O . ILE A 1 220 ? -2.282 -0.883 -10.736 1.00 93.56 220 ILE A O 1
ATOM 1831 N N . HIS A 1 221 ? -2.576 1.031 -11.870 1.00 92.25 221 HIS A N 1
ATOM 1832 C CA . HIS A 1 221 ? -3.907 0.657 -12.344 1.00 92.25 221 HIS A CA 1
ATOM 1833 C C . HIS A 1 221 ? -3.888 -0.659 -13.123 1.00 92.25 221 HIS A C 1
ATOM 1835 O O . HIS A 1 221 ? -3.079 -0.860 -14.032 1.00 92.25 221 HIS A O 1
ATOM 1841 N N . ARG A 1 222 ? -4.831 -1.537 -12.788 1.00 91.00 222 ARG A N 1
ATOM 1842 C CA . ARG A 1 222 ? -4.922 -2.896 -13.318 1.00 91.00 222 ARG A CA 1
ATOM 1843 C C . ARG A 1 222 ? -5.055 -2.928 -14.839 1.00 91.00 222 ARG A C 1
ATOM 1845 O O . ARG A 1 222 ? -4.412 -3.732 -15.500 1.00 91.00 222 ARG A O 1
ATOM 1852 N N . GLU A 1 223 ? -5.788 -1.978 -15.415 1.00 91.38 223 GLU A N 1
ATOM 1853 C CA . GLU A 1 223 ? -5.898 -1.842 -16.873 1.00 91.38 223 GLU A CA 1
ATOM 1854 C C . GLU A 1 223 ? -4.533 -1.651 -17.569 1.00 91.38 223 GLU A C 1
ATOM 1856 O O . GLU A 1 223 ? -4.335 -2.102 -18.702 1.00 91.38 223 GLU A O 1
ATOM 1861 N N . LEU A 1 224 ? -3.579 -0.993 -16.896 1.00 92.62 224 LEU A N 1
ATOM 1862 C CA . LEU A 1 224 ? -2.236 -0.744 -17.414 1.00 92.62 224 LEU A CA 1
ATOM 1863 C C . LEU A 1 224 ? -1.345 -1.966 -17.192 1.00 92.62 224 LEU A C 1
ATOM 1865 O O . LEU A 1 224 ? -0.631 -2.356 -18.113 1.00 92.62 224 LEU A O 1
ATOM 1869 N N . SER A 1 225 ? -1.406 -2.591 -16.012 1.00 91.19 225 SER A N 1
ATOM 1870 C CA . SER A 1 225 ? -0.608 -3.782 -15.680 1.00 91.19 225 SER A CA 1
ATOM 1871 C C . SER A 1 225 ? -1.010 -5.024 -16.482 1.00 91.19 225 SER A C 1
ATOM 1873 O O . SER A 1 225 ? -0.161 -5.858 -16.791 1.00 91.19 225 SER A O 1
ATOM 1875 N N . GLU A 1 226 ? -2.277 -5.138 -16.882 1.00 91.44 226 GLU A N 1
ATOM 1876 C CA . GLU A 1 226 ? -2.752 -6.212 -17.761 1.00 91.44 226 GLU A CA 1
ATOM 1877 C C . GLU A 1 226 ? -2.333 -5.993 -19.224 1.00 91.44 226 GLU A C 1
ATOM 1879 O O . GLU A 1 226 ? -2.100 -6.956 -19.966 1.00 91.44 226 GLU A O 1
ATOM 1884 N N . SER A 1 227 ? -2.192 -4.727 -19.631 1.00 91.81 227 SER A N 1
ATOM 1885 C CA . SER A 1 227 ? -1.830 -4.329 -20.996 1.00 91.81 227 SER A CA 1
ATOM 1886 C C . SER A 1 227 ? -0.316 -4.231 -21.223 1.00 91.81 227 SER A C 1
ATOM 1888 O O . SER A 1 227 ? 0.133 -4.402 -22.359 1.00 91.81 227 SER A O 1
ATOM 1890 N N . PHE A 1 228 ? 0.472 -3.965 -20.177 1.00 93.56 228 PHE A N 1
ATOM 1891 C CA . PHE A 1 228 ? 1.928 -3.832 -20.239 1.00 93.56 228 PHE A CA 1
ATOM 1892 C C . PHE A 1 228 ? 2.633 -4.705 -19.189 1.00 93.56 228 PHE A C 1
ATOM 1894 O O . PHE A 1 228 ? 2.385 -4.605 -17.988 1.00 93.56 228 PHE A O 1
ATOM 1901 N N . LEU A 1 229 ? 3.573 -5.539 -19.634 1.00 91.81 229 LEU A N 1
ATOM 1902 C CA . LEU A 1 229 ? 4.284 -6.507 -18.797 1.00 91.81 229 LEU A CA 1
ATOM 1903 C C . LEU A 1 229 ? 5.448 -5.856 -18.026 1.00 91.81 229 LEU A C 1
ATOM 1905 O O . LEU A 1 229 ? 6.621 -6.049 -18.351 1.00 91.81 229 LEU A O 1
ATOM 1909 N N . PHE A 1 230 ? 5.135 -5.115 -16.956 1.00 92.38 230 PHE A N 1
ATOM 1910 C CA . PHE A 1 230 ? 6.123 -4.378 -16.146 1.00 92.38 230 PHE A CA 1
ATOM 1911 C C . PHE A 1 230 ? 7.240 -5.252 -15.552 1.00 92.38 230 PHE A C 1
ATOM 1913 O O . PHE A 1 230 ? 8.401 -4.839 -15.531 1.00 92.38 230 PHE A O 1
ATOM 1920 N N . GLN A 1 231 ? 6.927 -6.479 -15.120 1.00 89.06 231 GLN A N 1
ATOM 1921 C CA . GLN A 1 231 ? 7.941 -7.421 -14.627 1.00 89.06 231 GLN A CA 1
ATOM 1922 C C . GLN A 1 231 ? 8.961 -7.785 -15.711 1.00 89.06 231 GLN A C 1
ATOM 1924 O O . GLN A 1 231 ? 10.160 -7.877 -15.445 1.00 89.06 231 GLN A O 1
ATOM 1929 N N . GLN A 1 232 ? 8.491 -7.994 -16.940 1.00 90.06 232 GLN A N 1
ATOM 1930 C CA . GLN A 1 232 ? 9.364 -8.333 -18.052 1.00 90.06 232 GLN A CA 1
ATOM 1931 C C . GLN A 1 232 ? 10.184 -7.121 -18.491 1.00 90.06 232 GLN A C 1
ATOM 1933 O O . GLN A 1 232 ? 11.392 -7.255 -18.680 1.00 90.06 232 GLN A O 1
ATOM 1938 N N . PHE A 1 233 ? 9.565 -5.936 -18.545 1.00 91.44 233 PHE A N 1
ATOM 1939 C CA . PHE A 1 233 ? 10.271 -4.678 -18.786 1.00 91.44 233 PHE A CA 1
ATOM 1940 C C . PHE A 1 233 ? 11.446 -4.516 -17.824 1.00 91.44 233 PHE A C 1
ATOM 1942 O O . PHE A 1 233 ? 12.568 -4.298 -18.265 1.00 91.44 233 PHE A O 1
ATOM 1949 N N . LYS A 1 234 ? 11.214 -4.692 -16.520 1.00 87.62 234 LYS A N 1
ATOM 1950 C CA . LYS A 1 234 ? 12.260 -4.595 -15.503 1.00 87.62 234 LYS A CA 1
ATOM 1951 C C . LYS A 1 234 ? 13.435 -5.539 -15.786 1.00 87.62 234 LYS A C 1
ATOM 1953 O O . LYS A 1 234 ? 14.595 -5.140 -15.685 1.00 87.62 234 LYS A O 1
ATOM 1958 N N . ASN A 1 235 ? 13.143 -6.790 -16.138 1.00 87.25 235 ASN A N 1
ATOM 1959 C CA . ASN A 1 235 ? 14.167 -7.792 -16.427 1.00 87.25 235 ASN A CA 1
ATOM 1960 C C . ASN A 1 235 ? 14.966 -7.451 -17.696 1.00 87.25 235 ASN A C 1
ATOM 1962 O O . ASN A 1 235 ? 16.181 -7.652 -17.725 1.00 87.25 235 ASN A O 1
ATOM 1966 N N . GLU A 1 236 ? 14.302 -6.944 -18.737 1.00 88.44 236 GLU A N 1
ATOM 1967 C CA . GLU A 1 236 ? 14.949 -6.483 -19.970 1.00 88.44 236 GLU A CA 1
ATOM 1968 C C . GLU A 1 236 ? 15.792 -5.225 -19.721 1.00 88.44 236 GLU A C 1
ATOM 1970 O O . GLU A 1 236 ? 16.963 -5.191 -20.091 1.00 88.44 236 GLU A O 1
ATOM 1975 N N . PHE A 1 237 ? 15.256 -4.243 -18.995 1.00 86.69 237 PHE A N 1
ATOM 1976 C CA . PHE A 1 237 ? 15.962 -3.012 -18.646 1.00 86.69 237 PHE A CA 1
ATOM 1977 C C . PHE A 1 237 ? 17.232 -3.290 -17.830 1.00 86.69 237 PHE A C 1
ATOM 1979 O O . PHE A 1 237 ? 18.279 -2.707 -18.093 1.00 86.69 237 PHE A O 1
ATOM 1986 N N . LEU A 1 238 ? 17.195 -4.245 -16.891 1.00 83.19 238 LEU A N 1
ATOM 1987 C CA . LEU A 1 238 ? 18.389 -4.663 -16.148 1.00 83.19 238 LEU A CA 1
ATOM 1988 C C . LEU A 1 238 ? 19.495 -5.214 -17.067 1.00 83.19 238 LEU A C 1
ATOM 1990 O O . LEU A 1 238 ? 20.680 -5.005 -16.793 1.00 83.19 238 LEU A O 1
ATOM 1994 N N . LYS A 1 239 ? 19.136 -5.938 -18.137 1.00 83.00 239 LYS A N 1
ATOM 1995 C CA . LYS A 1 239 ? 20.106 -6.441 -19.125 1.00 83.00 239 LYS A CA 1
ATOM 1996 C C . LYS A 1 239 ? 20.705 -5.288 -19.922 1.00 83.00 239 LYS A C 1
ATOM 1998 O O . LYS A 1 239 ? 21.928 -5.219 -20.039 1.00 83.00 239 LYS A O 1
ATOM 2003 N N . ASP A 1 240 ? 19.859 -4.367 -20.368 1.00 81.12 240 ASP A N 1
ATOM 2004 C CA . ASP A 1 240 ? 20.269 -3.190 -21.129 1.00 81.12 240 ASP A CA 1
ATOM 2005 C C . ASP A 1 240 ? 21.219 -2.316 -20.292 1.00 81.12 240 ASP A C 1
ATOM 2007 O O . ASP A 1 240 ? 22.320 -2.006 -20.739 1.00 81.12 240 ASP A O 1
ATOM 2011 N N . VAL A 1 241 ? 20.903 -2.051 -19.019 1.00 77.62 241 VAL A N 1
ATOM 2012 C CA . VAL A 1 241 ? 21.791 -1.338 -18.079 1.00 77.62 241 VAL A CA 1
ATOM 2013 C C . VAL A 1 241 ? 23.157 -2.020 -17.932 1.00 77.62 241 VAL A C 1
ATOM 2015 O O . VAL A 1 241 ? 24.192 -1.350 -17.955 1.00 77.62 241 VAL A O 1
ATOM 2018 N N . LYS A 1 242 ? 23.202 -3.354 -17.798 1.00 75.75 242 LYS A N 1
ATOM 2019 C CA . LYS A 1 242 ? 24.471 -4.101 -17.696 1.00 75.75 242 LYS A CA 1
ATOM 2020 C C . LYS A 1 242 ? 25.311 -3.990 -18.968 1.00 75.75 242 LYS A C 1
ATOM 2022 O O . LYS A 1 242 ? 26.535 -3.926 -18.876 1.00 75.75 242 LYS A O 1
ATOM 2027 N N . GLN A 1 243 ? 24.676 -3.977 -20.136 1.00 74.00 243 GLN A N 1
ATOM 2028 C CA . GLN A 1 243 ? 25.356 -3.813 -21.419 1.00 74.00 243 GLN A CA 1
ATOM 2029 C C . GLN A 1 243 ? 25.854 -2.377 -21.615 1.00 74.00 243 GLN A C 1
ATOM 2031 O O . GLN A 1 243 ? 26.977 -2.162 -22.058 1.00 74.00 243 GLN A O 1
ATOM 2036 N N . ILE A 1 244 ? 25.055 -1.395 -21.214 1.00 70.81 244 ILE A N 1
ATOM 2037 C CA . ILE A 1 244 ? 25.371 0.032 -21.286 1.00 70.81 244 ILE A CA 1
ATOM 2038 C C . ILE A 1 244 ? 26.590 0.375 -20.430 1.00 70.81 244 ILE A C 1
ATOM 2040 O O . ILE A 1 244 ? 27.510 1.017 -20.930 1.00 70.81 244 ILE A O 1
ATOM 2044 N N . LYS A 1 245 ? 26.662 -0.138 -19.192 1.00 66.62 245 LYS A N 1
ATOM 2045 C CA . LYS A 1 245 ? 27.846 0.014 -18.326 1.00 66.62 245 LYS A CA 1
ATOM 2046 C C . LYS A 1 245 ? 29.130 -0.529 -18.964 1.00 66.62 245 LYS A C 1
ATOM 2048 O O . LYS A 1 245 ? 30.200 -0.004 -18.693 1.00 66.62 245 LYS A O 1
ATOM 2053 N N . ARG A 1 246 ? 29.036 -1.570 -19.800 1.00 61.81 246 ARG A N 1
ATOM 2054 C CA . ARG A 1 246 ? 30.189 -2.136 -20.524 1.00 61.81 246 ARG A CA 1
ATOM 2055 C C . ARG A 1 246 ? 30.603 -1.298 -21.733 1.00 61.81 246 ARG A C 1
ATOM 2057 O O . ARG A 1 246 ? 31.767 -1.330 -22.105 1.00 61.81 246 ARG A O 1
ATOM 2064 N N . ASN A 1 247 ? 29.662 -0.566 -22.323 1.00 62.94 247 ASN A N 1
ATOM 2065 C CA . ASN A 1 247 ? 29.847 0.160 -23.579 1.00 62.94 247 ASN A CA 1
ATOM 2066 C C . ASN A 1 247 ? 29.962 1.688 -23.395 1.00 62.94 247 ASN A C 1
ATOM 2068 O O . ASN A 1 247 ? 29.968 2.409 -24.388 1.00 62.94 247 ASN A O 1
ATOM 2072 N N . SER A 1 248 ? 30.003 2.189 -22.154 1.00 58.16 248 SER A N 1
ATOM 2073 C CA . SER A 1 248 ? 30.060 3.623 -21.807 1.00 58.16 248 SER A CA 1
ATOM 2074 C C . SER A 1 248 ? 28.946 4.492 -22.415 1.00 58.16 248 SER A C 1
ATOM 2076 O O . SER A 1 248 ? 29.088 5.709 -22.511 1.00 58.16 248 SER A O 1
ATOM 2078 N N . ALA A 1 249 ? 27.822 3.892 -22.815 1.00 57.34 249 ALA A N 1
ATOM 2079 C CA . ALA A 1 249 ? 26.647 4.648 -23.236 1.00 57.34 249 ALA A CA 1
ATOM 2080 C C . ALA A 1 249 ? 25.973 5.283 -22.003 1.00 57.34 249 ALA A C 1
ATOM 2082 O O . ALA A 1 249 ? 25.936 4.684 -20.930 1.00 57.34 249 ALA A O 1
ATOM 2083 N N . THR A 1 250 ? 25.444 6.498 -22.130 1.00 62.38 250 THR A N 1
ATOM 2084 C CA . THR A 1 250 ? 24.896 7.272 -20.995 1.00 62.38 250 THR A CA 1
ATOM 2085 C C . THR A 1 250 ? 23.386 7.475 -21.049 1.00 62.38 250 THR A C 1
ATOM 2087 O O . THR A 1 250 ? 22.823 8.045 -20.118 1.00 62.38 250 THR A O 1
ATOM 2090 N N . GLU A 1 251 ? 22.721 7.004 -22.105 1.00 68.38 251 GLU A N 1
ATOM 2091 C CA . GLU A 1 251 ? 21.343 7.388 -22.403 1.00 68.38 251 GLU A CA 1
ATOM 2092 C C . GLU A 1 251 ? 20.483 6.195 -22.819 1.00 68.38 251 GLU A C 1
ATOM 2094 O O . GLU A 1 251 ? 20.853 5.401 -23.688 1.00 68.38 251 GLU A O 1
ATOM 2099 N N . ILE A 1 252 ? 19.292 6.105 -22.224 1.00 74.25 252 ILE A N 1
ATOM 2100 C CA . ILE A 1 252 ? 18.274 5.115 -22.584 1.00 74.25 252 ILE A CA 1
ATOM 2101 C C . ILE A 1 252 ? 16.999 5.840 -22.996 1.00 74.25 252 ILE A C 1
ATOM 2103 O O . ILE A 1 252 ? 16.513 6.711 -22.278 1.00 74.25 252 ILE A O 1
ATOM 2107 N N . ASP A 1 253 ? 16.451 5.452 -24.145 1.00 81.81 253 ASP A N 1
ATOM 2108 C CA . ASP A 1 253 ? 15.147 5.898 -24.630 1.00 81.81 253 ASP A CA 1
ATOM 2109 C C . ASP A 1 253 ? 14.084 4.851 -2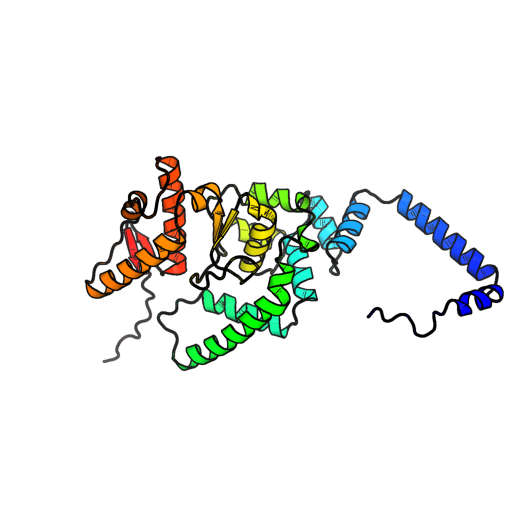4.274 1.00 81.81 253 ASP A C 1
ATOM 2111 O O . ASP A 1 253 ? 14.059 3.754 -24.843 1.00 81.81 253 ASP A O 1
ATOM 2115 N N . LEU A 1 254 ? 13.204 5.187 -23.325 1.00 83.94 254 LEU A N 1
ATOM 2116 C CA . LEU A 1 254 ? 12.156 4.272 -22.867 1.00 83.94 254 LEU A CA 1
ATOM 2117 C C . LEU A 1 254 ? 11.038 4.056 -23.886 1.00 83.94 254 LEU A C 1
ATOM 2119 O O . LEU A 1 254 ? 10.338 3.045 -23.805 1.00 83.94 254 LEU A O 1
ATOM 2123 N N . SER A 1 255 ? 10.877 4.950 -24.866 1.00 84.31 255 SER A N 1
ATOM 2124 C CA . SER A 1 255 ? 9.843 4.795 -25.894 1.00 84.31 255 SER A CA 1
ATOM 2125 C C . SER A 1 255 ? 10.035 3.512 -26.701 1.00 84.31 255 SER A C 1
ATOM 2127 O O . SER A 1 255 ? 9.060 2.866 -27.083 1.00 84.31 255 SER A O 1
ATOM 2129 N N . LYS A 1 256 ? 11.283 3.048 -26.833 1.00 85.19 256 LYS A N 1
ATOM 2130 C CA . LYS A 1 256 ? 11.629 1.781 -27.488 1.00 85.19 256 LYS A CA 1
ATOM 2131 C C . LYS A 1 256 ? 10.969 0.563 -26.845 1.00 85.19 256 LYS A C 1
ATOM 2133 O O . LYS A 1 256 ? 10.780 -0.431 -27.537 1.00 85.19 256 LYS A O 1
ATOM 2138 N N . TYR A 1 257 ? 10.615 0.614 -25.560 1.00 86.25 257 TYR A N 1
ATOM 2139 C CA . TYR A 1 257 ? 9.960 -0.499 -24.863 1.00 86.25 257 TYR A CA 1
ATOM 2140 C C . TYR A 1 257 ? 8.448 -0.541 -25.108 1.00 86.25 257 TYR A C 1
ATOM 2142 O O . TYR A 1 257 ? 7.859 -1.616 -25.027 1.00 86.25 257 TYR A O 1
ATOM 2150 N N . LEU A 1 258 ? 7.820 0.587 -25.464 1.00 83.56 258 LEU A N 1
ATOM 2151 C CA . LEU A 1 258 ? 6.383 0.641 -25.763 1.00 83.56 258 LEU A CA 1
ATOM 2152 C C . LEU A 1 258 ? 6.007 -0.153 -27.015 1.00 83.56 258 LEU A C 1
ATOM 2154 O O . LEU A 1 258 ? 4.899 -0.674 -27.107 1.00 83.56 258 LEU A O 1
ATOM 2158 N N . PHE A 1 259 ? 6.922 -0.221 -27.981 1.00 79.25 259 PHE A N 1
ATOM 2159 C CA . PHE A 1 259 ? 6.685 -0.851 -29.279 1.00 79.25 259 PHE A CA 1
ATOM 2160 C C . PHE A 1 259 ? 7.193 -2.292 -29.345 1.00 79.25 259 PHE A C 1
ATOM 2162 O O . PHE A 1 259 ? 7.119 -2.914 -30.402 1.00 79.25 259 PHE A O 1
ATOM 2169 N N . ARG A 1 260 ? 7.708 -2.842 -28.235 1.00 83.38 260 ARG A N 1
ATOM 2170 C CA . ARG A 1 260 ? 8.116 -4.249 -28.175 1.00 83.38 260 ARG A CA 1
ATOM 2171 C C . ARG A 1 260 ? 6.871 -5.126 -28.012 1.00 83.38 260 ARG A C 1
ATOM 2173 O O . ARG A 1 260 ? 6.223 -5.043 -26.964 1.00 83.38 260 ARG A O 1
ATOM 2180 N N . PRO A 1 261 ? 6.569 -6.026 -28.968 1.00 77.06 261 PRO A N 1
ATOM 2181 C CA . PRO A 1 261 ? 5.430 -6.939 -28.845 1.00 77.06 261 PRO A CA 1
ATOM 2182 C C . PRO A 1 261 ? 5.524 -7.846 -27.611 1.00 77.06 261 PRO A C 1
ATOM 2184 O O . PRO A 1 261 ? 4.513 -8.289 -27.081 1.00 77.06 261 PRO A O 1
ATOM 2187 N N . SER A 1 262 ? 6.746 -8.093 -27.125 1.00 84.19 262 SER A N 1
ATOM 2188 C CA . SER A 1 262 ? 7.008 -8.873 -25.916 1.00 84.19 262 SER A CA 1
ATOM 2189 C C . SER A 1 262 ? 6.587 -8.178 -24.620 1.00 84.19 262 SER A C 1
ATOM 2191 O O . SER A 1 262 ? 6.503 -8.847 -23.599 1.00 84.19 262 SER A O 1
ATOM 2193 N N . LEU A 1 263 ? 6.339 -6.865 -24.633 1.00 86.12 263 LEU A N 1
ATOM 2194 C CA . LEU A 1 263 ? 6.019 -6.080 -23.436 1.00 86.12 263 LEU A CA 1
ATOM 2195 C C . LEU A 1 263 ? 4.620 -5.479 -23.475 1.00 86.12 263 LEU A C 1
ATOM 2197 O O . LEU A 1 263 ? 4.015 -5.273 -22.427 1.00 86.12 263 LEU A O 1
ATOM 2201 N N . CYS A 1 264 ? 4.113 -5.187 -24.668 1.00 85.81 264 CYS A N 1
ATOM 2202 C CA . CYS A 1 264 ? 2.954 -4.337 -24.855 1.00 85.81 264 CYS A CA 1
ATOM 2203 C C . CYS A 1 264 ? 1.869 -5.076 -25.642 1.00 85.81 264 CYS A C 1
ATOM 2205 O O . CYS A 1 264 ? 2.056 -5.410 -26.810 1.00 85.81 264 CYS A O 1
ATOM 2207 N N . LYS A 1 265 ? 0.723 -5.331 -25.002 1.00 81.31 265 LYS A N 1
ATOM 2208 C CA . LYS A 1 265 ? -0.429 -6.018 -25.614 1.00 81.31 265 LYS A CA 1
ATOM 2209 C C . LYS A 1 265 ? -1.446 -5.055 -26.233 1.00 81.31 265 LYS A C 1
ATOM 2211 O O . LYS A 1 265 ? -2.361 -5.496 -26.922 1.00 81.31 265 LYS A O 1
ATOM 2216 N N . LYS A 1 266 ? -1.327 -3.753 -25.959 1.00 76.50 266 LYS A N 1
ATOM 2217 C CA . LYS A 1 266 ? -2.293 -2.719 -26.350 1.00 76.50 266 LYS A CA 1
ATOM 2218 C C . LYS A 1 266 ? -1.555 -1.481 -26.850 1.00 76.50 266 LYS A C 1
ATOM 2220 O O . LYS A 1 266 ? -0.512 -1.140 -26.313 1.00 76.50 266 LYS A O 1
ATOM 2225 N N . ALA A 1 267 ? -2.097 -0.788 -27.847 1.00 69.19 267 ALA A N 1
ATOM 2226 C CA . ALA A 1 267 ? -1.480 0.412 -28.414 1.00 69.19 267 ALA A CA 1
ATOM 2227 C C . ALA A 1 267 ? -2.446 1.607 -28.391 1.00 69.19 267 ALA A C 1
ATOM 2229 O O . ALA A 1 267 ? -3.660 1.437 -28.494 1.00 69.19 267 ALA A O 1
ATOM 2230 N N . GLY A 1 268 ? -1.903 2.819 -28.256 1.00 76.50 268 GLY A N 1
ATOM 2231 C CA . GLY A 1 268 ? -2.653 4.079 -28.312 1.00 76.50 268 GLY A CA 1
ATOM 2232 C C . GLY A 1 268 ? -1.915 5.216 -27.604 1.00 76.50 268 GLY A C 1
ATOM 2233 O O . GLY A 1 268 ? -1.262 4.984 -26.593 1.00 76.50 268 GLY A O 1
ATOM 2234 N N . LYS A 1 269 ? -2.024 6.454 -28.109 1.00 79.56 269 LYS A N 1
ATOM 2235 C CA . LYS A 1 269 ? -1.243 7.608 -27.616 1.00 79.56 269 LYS A CA 1
ATOM 2236 C C . LYS A 1 269 ? -1.394 7.839 -26.105 1.00 79.56 269 LYS A C 1
ATOM 2238 O O . LYS A 1 269 ? -0.398 7.855 -25.391 1.00 79.56 269 LYS A O 1
ATOM 2243 N N . HIS A 1 270 ? -2.630 7.932 -25.613 1.00 84.06 270 HIS A N 1
ATOM 2244 C CA . HIS A 1 270 ? -2.900 8.139 -24.185 1.00 84.06 270 HIS A CA 1
ATOM 2245 C C . HIS A 1 270 ? -2.404 6.986 -23.305 1.00 84.06 270 HIS A C 1
ATOM 2247 O O . HIS A 1 270 ? -1.910 7.212 -22.205 1.00 84.06 270 HIS A O 1
ATOM 2253 N N . PHE A 1 271 ? -2.505 5.747 -23.786 1.00 87.25 271 PHE A N 1
ATOM 2254 C CA . PHE A 1 271 ? -1.965 4.588 -23.080 1.00 87.25 271 PHE A CA 1
ATOM 2255 C C . PHE A 1 271 ? -0.435 4.665 -22.988 1.00 87.25 271 PHE A C 1
ATOM 2257 O O . PHE A 1 271 ? 0.127 4.535 -21.903 1.00 87.25 271 PHE A O 1
ATOM 2264 N N . SER A 1 272 ? 0.229 4.953 -24.108 1.00 87.56 272 SER A N 1
ATOM 2265 C CA . SER A 1 272 ? 1.684 5.081 -24.193 1.00 87.56 272 SER A CA 1
ATOM 2266 C C . SER A 1 272 ? 2.243 6.157 -23.260 1.00 87.56 272 SER A C 1
ATOM 2268 O O . SER A 1 272 ? 3.245 5.916 -22.592 1.00 87.56 272 SER A O 1
ATOM 2270 N N . GLU A 1 273 ? 1.593 7.320 -23.169 1.00 89.50 273 GLU A N 1
ATOM 2271 C CA . GLU A 1 273 ? 1.993 8.408 -22.262 1.00 89.50 273 GLU A CA 1
ATOM 2272 C C . GLU A 1 273 ? 1.925 7.977 -20.788 1.00 89.50 273 GLU A C 1
ATOM 2274 O O . GLU A 1 273 ? 2.875 8.186 -20.027 1.00 89.50 273 GLU A O 1
ATOM 2279 N N . ARG A 1 274 ? 0.833 7.309 -20.394 1.00 92.12 274 ARG A N 1
ATOM 2280 C CA . ARG A 1 274 ? 0.636 6.793 -19.028 1.00 92.12 274 ARG A CA 1
ATOM 2281 C C . ARG A 1 274 ? 1.657 5.710 -18.683 1.00 92.12 274 ARG A C 1
ATOM 2283 O O . ARG A 1 274 ? 2.254 5.749 -17.609 1.00 92.12 274 ARG A O 1
ATOM 2290 N N . VAL A 1 275 ? 1.919 4.780 -19.605 1.00 92.75 275 VAL A N 1
ATOM 2291 C CA . VAL A 1 275 ? 2.945 3.743 -19.417 1.00 92.75 275 VAL A CA 1
ATOM 2292 C C . VAL A 1 275 ? 4.334 4.366 -19.310 1.00 92.75 275 VAL A C 1
ATOM 2294 O O . VAL A 1 275 ? 5.049 4.046 -18.368 1.00 92.75 275 VAL A O 1
ATOM 2297 N N . LEU A 1 276 ? 4.721 5.293 -20.193 1.00 90.69 276 LEU A N 1
ATOM 2298 C CA . LEU A 1 276 ? 6.034 5.953 -20.126 1.00 90.69 276 LEU A CA 1
ATOM 2299 C C . LEU A 1 276 ? 6.274 6.651 -18.795 1.00 90.69 276 LEU A C 1
ATOM 2301 O O . LEU A 1 276 ? 7.370 6.550 -18.241 1.00 90.69 276 LEU A O 1
ATOM 2305 N N . LYS A 1 277 ? 5.246 7.319 -18.266 1.00 90.44 277 LYS A N 1
ATOM 2306 C CA . LYS A 1 277 ? 5.296 7.913 -16.932 1.00 90.44 277 LYS A CA 1
ATOM 2307 C C . LYS A 1 277 ? 5.635 6.853 -15.884 1.00 90.44 277 LYS A C 1
ATOM 2309 O O . LYS A 1 277 ? 6.580 7.051 -15.127 1.00 90.44 277 LYS A O 1
ATOM 2314 N N . ILE A 1 278 ? 4.937 5.715 -15.881 1.00 93.19 278 ILE A N 1
ATOM 2315 C CA . ILE A 1 278 ? 5.205 4.591 -14.968 1.00 93.19 278 ILE A CA 1
ATOM 2316 C C . ILE A 1 278 ? 6.636 4.070 -15.123 1.00 93.19 278 ILE A C 1
ATOM 2318 O O . ILE A 1 278 ? 7.334 3.896 -14.124 1.00 93.19 278 ILE A O 1
ATOM 2322 N N . LEU A 1 279 ? 7.096 3.851 -16.360 1.00 92.12 279 LEU A N 1
ATOM 2323 C CA . LEU A 1 279 ? 8.458 3.375 -16.607 1.00 92.12 279 LEU A CA 1
ATOM 2324 C C . LEU A 1 279 ? 9.492 4.347 -16.036 1.00 92.12 279 LEU A C 1
ATOM 2326 O O . LEU A 1 279 ? 10.480 3.898 -15.464 1.00 92.12 279 LEU A O 1
ATOM 2330 N N . GLY A 1 280 ? 9.242 5.656 -16.109 1.00 89.00 280 GLY A N 1
ATOM 2331 C CA . GLY A 1 280 ? 10.116 6.656 -15.508 1.00 89.00 280 GLY A CA 1
ATOM 2332 C C . GLY A 1 280 ? 10.248 6.520 -13.988 1.00 89.00 280 GLY A C 1
ATOM 2333 O O . GLY A 1 280 ? 11.361 6.578 -13.465 1.00 89.00 280 GLY A O 1
ATOM 2334 N N . PHE A 1 281 ? 9.144 6.257 -13.279 1.00 89.06 281 PHE A N 1
ATOM 2335 C CA . PHE A 1 281 ? 9.178 5.959 -11.840 1.00 89.06 281 PHE A CA 1
ATOM 2336 C C . PHE A 1 281 ? 9.959 4.674 -11.548 1.00 89.06 281 PHE A C 1
ATOM 2338 O O . PHE A 1 281 ? 10.805 4.659 -10.655 1.00 89.06 281 PHE A O 1
ATOM 2345 N N . ILE A 1 282 ? 9.713 3.606 -12.308 1.00 89.50 282 ILE A N 1
ATOM 2346 C CA . ILE A 1 282 ? 10.423 2.332 -12.134 1.00 89.50 282 ILE A CA 1
ATOM 2347 C C . ILE A 1 282 ? 11.925 2.534 -12.348 1.00 89.50 282 ILE A C 1
ATOM 2349 O O . ILE A 1 282 ? 12.730 2.147 -11.511 1.00 89.50 282 ILE A O 1
ATOM 2353 N N . VAL A 1 283 ? 12.318 3.187 -13.438 1.00 87.19 283 VAL A N 1
ATOM 2354 C CA . VAL A 1 283 ? 13.721 3.427 -13.792 1.00 87.19 283 VAL A CA 1
ATOM 2355 C C . VAL A 1 283 ? 14.434 4.283 -12.743 1.00 87.19 283 VAL A C 1
ATOM 2357 O O . VAL A 1 283 ? 15.559 3.967 -12.349 1.00 87.19 283 VAL A O 1
ATOM 2360 N N . LYS A 1 284 ? 13.755 5.297 -12.203 1.00 83.94 284 LYS A N 1
ATOM 2361 C CA . LYS A 1 284 ? 14.279 6.110 -11.105 1.00 83.94 284 LYS A CA 1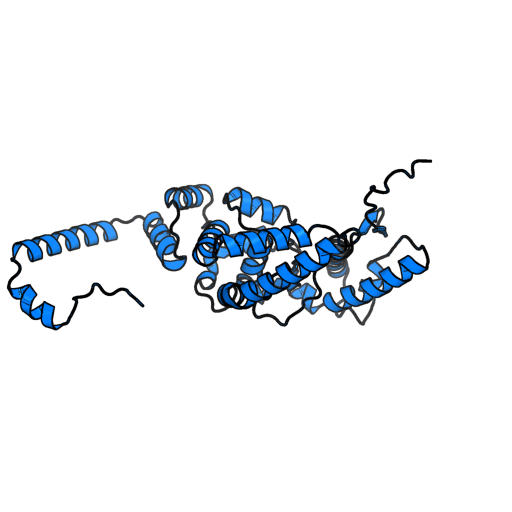
ATOM 2362 C C . LYS A 1 284 ? 14.492 5.306 -9.831 1.00 83.94 284 LYS A C 1
ATOM 2364 O O . LYS A 1 284 ? 15.610 5.249 -9.329 1.00 83.94 284 LYS A O 1
ATOM 2369 N N . TYR A 1 285 ? 13.440 4.679 -9.322 1.00 81.75 285 TYR A N 1
ATOM 2370 C CA . TYR A 1 285 ? 13.450 4.115 -7.972 1.00 81.75 285 TYR A CA 1
ATOM 2371 C C . TYR A 1 285 ? 14.008 2.685 -7.901 1.00 81.75 285 TYR A C 1
ATOM 2373 O O . TYR A 1 285 ? 14.568 2.308 -6.878 1.00 81.75 285 TYR A O 1
ATOM 2381 N N . GLU A 1 286 ? 13.939 1.896 -8.978 1.00 79.31 286 GLU A N 1
ATOM 2382 C CA . GLU A 1 286 ? 14.588 0.578 -9.020 1.00 79.31 286 GLU A CA 1
ATOM 2383 C C . GLU A 1 286 ? 16.057 0.664 -9.441 1.00 79.31 286 GLU A C 1
ATOM 2385 O O . GLU A 1 286 ? 16.880 -0.098 -8.931 1.00 79.31 286 GLU A O 1
ATOM 2390 N N . PHE A 1 287 ? 16.400 1.557 -10.378 1.00 79.12 287 PHE A N 1
ATOM 2391 C CA . PHE A 1 287 ? 17.706 1.537 -11.049 1.00 79.12 287 PHE A CA 1
ATOM 2392 C C . PHE A 1 287 ? 18.573 2.778 -10.804 1.00 79.12 287 PHE A C 1
ATOM 2394 O O . PHE A 1 287 ? 19.763 2.725 -11.114 1.00 79.12 287 PHE A O 1
ATOM 2401 N N . GLY A 1 288 ? 18.032 3.861 -10.236 1.00 76.19 288 GLY A N 1
ATOM 2402 C CA . GLY A 1 288 ? 18.788 5.085 -9.954 1.00 76.19 288 GLY A CA 1
ATOM 2403 C C . GLY A 1 288 ? 19.115 5.903 -11.198 1.00 76.19 288 GLY A C 1
ATOM 2404 O O . GLY A 1 288 ? 20.231 6.396 -11.329 1.00 76.19 288 GLY A O 1
ATOM 2405 N N . TYR A 1 289 ? 18.167 6.020 -12.128 1.00 77.62 289 TYR A N 1
ATOM 2406 C CA . TYR A 1 289 ? 18.299 6.826 -13.346 1.00 77.62 289 TYR A CA 1
ATOM 2407 C C . TYR A 1 289 ? 17.276 7.970 -13.355 1.00 77.62 289 TYR A C 1
ATOM 2409 O O . TYR A 1 289 ? 16.108 7.776 -13.030 1.00 77.62 289 TYR A O 1
ATOM 2417 N N . GLU A 1 290 ? 17.685 9.158 -13.783 1.00 75.56 290 GLU A N 1
ATOM 2418 C CA . GLU A 1 290 ? 16.820 10.334 -13.917 1.00 75.56 290 GLU A CA 1
ATOM 2419 C C . GLU A 1 290 ? 16.604 10.731 -15.372 1.00 75.56 290 GLU A C 1
ATOM 2421 O O . GLU A 1 290 ? 17.429 10.451 -16.239 1.00 75.56 290 GLU A O 1
ATOM 2426 N N . VAL A 1 291 ? 15.490 11.415 -15.636 1.00 66.06 291 VAL A N 1
ATOM 2427 C CA . VAL A 1 291 ? 15.173 11.946 -16.965 1.00 66.06 291 VAL A CA 1
ATOM 2428 C C . VAL A 1 291 ? 15.850 13.295 -17.160 1.00 66.06 291 VAL A C 1
ATOM 2430 O O . VAL A 1 291 ? 15.561 14.243 -16.433 1.00 66.06 291 VAL A O 1
ATOM 2433 N N . LYS A 1 292 ? 16.678 13.406 -18.197 1.00 65.69 292 LYS A N 1
ATOM 2434 C CA . LYS A 1 292 ? 17.183 14.668 -18.745 1.00 65.69 292 LYS A CA 1
ATOM 2435 C C . LYS A 1 292 ? 16.843 14.716 -20.233 1.00 65.69 292 LYS A C 1
ATOM 2437 O O . LYS A 1 292 ? 17.235 13.828 -20.978 1.00 65.69 292 LYS A O 1
ATOM 2442 N N . GLU A 1 293 ? 16.049 15.707 -20.646 1.00 63.16 293 GLU A N 1
ATOM 2443 C CA . GLU A 1 293 ? 15.670 15.925 -22.059 1.00 63.16 293 GLU A CA 1
ATOM 2444 C C . GLU A 1 293 ? 15.059 14.684 -22.753 1.00 63.16 293 GLU A C 1
ATOM 2446 O O . GLU A 1 293 ? 15.308 14.401 -23.921 1.00 63.16 293 GLU A O 1
ATOM 2451 N N . GLY A 1 294 ? 14.258 13.901 -22.018 1.00 57.62 294 GLY A N 1
ATOM 2452 C CA . GLY A 1 294 ? 13.632 12.673 -22.532 1.00 57.62 294 GLY A CA 1
ATOM 2453 C C . GLY A 1 294 ? 14.551 11.446 -22.563 1.00 57.62 294 GLY A C 1
ATOM 2454 O O . GLY A 1 294 ? 14.114 10.367 -22.961 1.00 57.62 294 GLY A O 1
ATOM 2455 N N . ARG A 1 295 ? 15.798 11.581 -22.101 1.00 63.72 295 ARG A N 1
ATOM 2456 C CA . ARG A 1 295 ? 16.782 10.501 -21.992 1.00 63.72 295 ARG A CA 1
ATOM 2457 C C . ARG A 1 295 ? 17.060 10.177 -20.531 1.00 63.72 295 ARG A C 1
ATOM 2459 O O . ARG A 1 295 ? 17.076 11.064 -19.683 1.00 63.72 295 ARG A O 1
ATOM 2466 N N . TYR A 1 296 ? 17.265 8.899 -20.227 1.00 66.75 296 TYR A N 1
ATOM 2467 C CA . TYR A 1 296 ? 17.511 8.447 -18.857 1.00 66.75 296 TYR A CA 1
ATOM 2468 C C . TYR A 1 296 ? 19.010 8.324 -18.588 1.00 66.75 296 TYR A C 1
ATOM 2470 O O . TYR A 1 296 ? 19.683 7.533 -19.248 1.00 66.75 296 TYR A O 1
ATOM 2478 N N . VAL A 1 297 ? 19.507 9.091 -17.614 1.00 67.00 297 VAL A N 1
ATOM 2479 C CA . VAL A 1 297 ? 20.924 9.214 -17.235 1.00 67.00 297 VAL A CA 1
ATOM 2480 C C . VAL A 1 297 ? 21.107 8.710 -15.796 1.00 67.00 297 VAL A C 1
ATOM 2482 O O . VAL A 1 297 ? 20.230 8.966 -14.969 1.00 67.00 297 VAL A O 1
ATOM 2485 N N . PRO A 1 298 ? 22.201 8.003 -15.451 1.00 62.84 298 PRO A N 1
ATOM 2486 C CA . PRO A 1 298 ? 22.453 7.591 -14.071 1.00 62.84 298 PRO A CA 1
ATOM 2487 C C . PRO A 1 298 ? 22.461 8.787 -13.107 1.00 62.84 298 PRO A C 1
ATOM 2489 O O . PRO A 1 298 ? 23.036 9.833 -13.415 1.00 62.84 298 PRO A O 1
ATOM 2492 N N . ILE A 1 299 ? 21.877 8.622 -11.919 1.00 64.12 299 ILE A N 1
ATOM 2493 C CA . ILE A 1 299 ? 22.032 9.574 -10.817 1.00 64.12 299 ILE A CA 1
ATOM 2494 C C . ILE A 1 299 ? 23.476 9.450 -10.324 1.00 64.12 299 ILE A C 1
ATOM 2496 O O . ILE A 1 299 ? 23.838 8.481 -9.656 1.00 64.12 299 ILE A O 1
ATOM 2500 N N . LEU A 1 300 ? 24.324 10.413 -10.688 1.00 53.81 300 LEU A N 1
ATOM 2501 C CA . LEU A 1 300 ? 25.683 10.507 -10.165 1.00 53.81 300 LEU A CA 1
ATOM 2502 C C . LEU A 1 300 ? 25.602 10.945 -8.700 1.00 53.81 300 LEU A C 1
ATOM 2504 O O . LEU A 1 300 ? 25.370 12.115 -8.406 1.00 53.81 300 LEU A O 1
ATOM 2508 N N . THR A 1 301 ? 25.795 10.017 -7.766 1.00 41.97 301 THR A N 1
ATOM 2509 C CA . THR A 1 301 ? 26.110 10.381 -6.385 1.00 41.97 301 THR A CA 1
ATOM 2510 C C . THR A 1 301 ? 27.553 10.870 -6.363 1.00 41.97 301 THR A C 1
ATOM 2512 O O . THR A 1 301 ? 28.477 10.059 -6.395 1.00 41.97 301 THR A O 1
ATOM 2515 N N . THR A 1 302 ? 27.763 12.185 -6.346 1.00 33.56 302 THR A N 1
ATOM 2516 C CA . THR A 1 302 ? 29.070 12.779 -6.047 1.00 33.56 302 THR A CA 1
ATOM 2517 C C . THR A 1 302 ? 29.470 12.378 -4.633 1.00 33.56 302 THR A C 1
ATOM 2519 O O . THR A 1 302 ? 29.025 12.994 -3.674 1.00 33.56 302 THR A O 1
ATOM 2522 N N . ASN A 1 303 ? 30.243 11.305 -4.522 1.00 34.84 303 ASN A N 1
ATOM 2523 C CA . ASN A 1 303 ? 31.083 10.948 -3.384 1.00 34.84 303 ASN A CA 1
ATOM 2524 C C . ASN A 1 303 ? 32.201 10.044 -3.923 1.00 34.84 303 ASN A C 1
ATOM 2526 O O . ASN A 1 303 ? 32.362 8.903 -3.498 1.00 34.84 303 ASN A O 1
ATOM 2530 N N . GLU A 1 304 ? 32.955 10.537 -4.905 1.00 27.20 304 GLU A N 1
ATOM 2531 C CA . GLU A 1 304 ? 34.349 10.114 -4.994 1.00 27.20 304 GLU A CA 1
ATOM 2532 C C . GLU A 1 304 ? 35.092 10.921 -3.923 1.00 27.20 304 GLU A C 1
ATOM 2534 O O . GLU A 1 304 ? 35.016 12.155 -3.946 1.00 27.20 304 GLU A O 1
ATOM 2539 N N . PRO A 1 305 ? 35.754 10.286 -2.938 1.00 32.06 305 PRO A N 1
ATOM 2540 C CA . PRO A 1 305 ? 36.719 11.018 -2.141 1.00 32.06 305 PRO A CA 1
ATOM 2541 C C . PRO A 1 305 ? 37.762 11.546 -3.121 1.00 32.06 305 PRO A C 1
ATOM 2543 O O . PRO A 1 305 ? 38.294 10.781 -3.928 1.00 32.06 305 PRO A O 1
ATOM 2546 N N . ALA A 1 306 ? 38.010 12.855 -3.075 1.00 30.08 306 ALA A N 1
ATOM 2547 C CA . ALA A 1 306 ? 39.120 13.457 -3.787 1.00 30.08 306 ALA A CA 1
ATOM 2548 C C . ALA A 1 306 ? 40.356 12.595 -3.520 1.00 30.08 306 ALA A C 1
ATOM 2550 O O . ALA A 1 306 ? 40.759 12.424 -2.368 1.00 30.08 306 ALA A O 1
ATOM 2551 N N . SER A 1 307 ? 40.903 11.999 -4.577 1.00 34.38 307 SER A N 1
ATOM 2552 C CA . SER A 1 307 ? 42.198 11.346 -4.528 1.00 34.38 307 SER A CA 1
ATOM 2553 C C . SER A 1 307 ? 43.200 12.398 -4.070 1.00 34.38 307 SER A C 1
ATOM 2555 O O . SER A 1 307 ? 43.565 13.294 -4.834 1.00 34.38 307 SER A O 1
ATOM 2557 N N . SER A 1 308 ? 43.575 12.339 -2.799 1.00 33.94 308 SER A N 1
ATOM 2558 C CA . SER A 1 308 ? 44.674 13.112 -2.248 1.00 33.94 308 SER A CA 1
ATOM 2559 C C . SER A 1 308 ? 45.962 12.575 -2.865 1.00 33.94 308 SER A C 1
ATOM 2561 O O . SER A 1 308 ? 46.429 11.504 -2.470 1.00 33.94 308 SER A O 1
ATOM 2563 N N . ASN A 1 309 ? 46.472 13.294 -3.865 1.00 33.53 309 ASN A N 1
ATOM 2564 C CA . ASN A 1 309 ? 47.906 13.347 -4.139 1.00 33.53 309 ASN A CA 1
ATOM 2565 C C . ASN A 1 309 ? 48.592 14.163 -3.042 1.00 33.53 309 ASN A C 1
ATOM 2567 O O . ASN A 1 309 ? 47.970 15.148 -2.579 1.00 33.53 309 ASN A O 1
#